Protein AF-A0A5J6WGI8-F1 (afdb_monomer)

Sequence (178 aa):
MAQVQVQREPVLPNIGLNEKVLSETAFVLNTASADEVILALRTKNYAYNVVDPRASMFCHLFNTQFKEQEIVADKIARHIRGLGYKVPNLSEKLRFARIDVPKEGEWPDCNTMVTNLLNNHETIIQHLCKDRERIKDLGVKAVEDLILEVERCHMQWAWELRTHIQTQTGGTGGKAQH

Radius of gyration: 19.57 Å; Cα contacts (8 Å, |Δi|>4): 180; chains: 1; bounding box: 38×31×84 Å

Nearest PDB structures (foldseek):
  2c2f-assembly1_A  TM=9.031E-01  e=4.175E-08  Deinococcus radiodurans R1 = ATCC 13939 = DSM 20539
  1moj-assembly1_A  TM=8.684E-01  e=5.429E-08  Halobacterium salinarum
  5hjf-assembly1_D  TM=8.177E-01  e=2.602E-08  Nostoc punctiforme
  2vxx-assembly1_B  TM=8.871E-01  e=1.194E-07  Synechococcus elongatus
  6lkp-assembly1_C  TM=8.474E-01  e=3.241E-07  Leptolyngbya sp. O-77

Secondary structure (DSSP, 8-state):
-------B-SS---SS--HHHHHHHHHHHHHHHHHHHHHHHHHHHHHHH--STTHHHHHHHHHHHHHHHHHHHHHHHHHHHHTTBPPP-HHHHHHH--SPPPPTT----HHHHHHHHHHHHHHHHHHHHHHHHHHHHTT-HHHHHHHHHHHHHHHHHHHHHHTTPPP-----------

Structure (mmCIF, N/CA/C/O backbone):
data_AF-A0A5J6WGI8-F1
#
_entry.id   AF-A0A5J6WGI8-F1
#
loop_
_atom_site.group_PDB
_atom_site.id
_atom_site.type_symbol
_atom_site.label_atom_id
_atom_site.label_alt_id
_atom_site.label_comp_id
_atom_site.label_asym_id
_atom_site.label_entity_id
_atom_site.label_seq_id
_atom_site.pdbx_PDB_ins_code
_atom_site.Cartn_x
_atom_site.Cartn_y
_atom_site.Cartn_z
_atom_site.occupancy
_atom_site.B_iso_or_equiv
_atom_site.auth_seq_id
_atom_site.auth_comp_id
_atom_site.auth_asym_id
_atom_site.auth_atom_id
_atom_site.pdbx_PDB_model_num
ATOM 1 N N . MET A 1 1 ? -13.150 -20.098 3.561 1.00 40.62 1 MET A N 1
ATOM 2 C CA . MET A 1 1 ? -11.848 -19.581 4.038 1.00 40.62 1 MET A CA 1
ATOM 3 C C . MET A 1 1 ? -12.095 -18.821 5.332 1.00 40.62 1 MET A C 1
ATOM 5 O O . MET A 1 1 ? -13.062 -18.073 5.378 1.00 40.62 1 MET A O 1
ATOM 9 N N . ALA A 1 2 ? -11.314 -19.052 6.391 1.00 45.50 2 ALA A N 1
ATOM 10 C CA . ALA A 1 2 ? -11.493 -18.337 7.657 1.00 45.50 2 ALA A CA 1
ATOM 11 C C . ALA A 1 2 ? -11.244 -16.831 7.455 1.00 45.50 2 ALA A C 1
ATOM 13 O O . ALA A 1 2 ? -10.209 -16.462 6.889 1.00 45.50 2 ALA A O 1
ATOM 14 N N . GLN A 1 3 ? -12.177 -15.984 7.907 1.00 55.59 3 GLN A N 1
ATOM 15 C CA . GLN A 1 3 ? -11.997 -14.530 7.932 1.00 55.59 3 GLN A CA 1
ATOM 16 C C . GLN A 1 3 ? -10.672 -14.200 8.626 1.00 55.59 3 GLN A C 1
ATOM 18 O O . GLN A 1 3 ? -10.380 -14.714 9.707 1.00 55.59 3 GLN A O 1
ATOM 23 N N . VAL A 1 4 ? -9.837 -13.393 7.972 1.00 70.38 4 VAL A N 1
ATOM 24 C CA . VAL A 1 4 ? -8.569 -12.948 8.551 1.00 70.38 4 VAL A CA 1
ATOM 25 C C . VAL A 1 4 ? -8.902 -11.969 9.676 1.00 70.38 4 VAL A C 1
ATOM 27 O O . VAL A 1 4 ? -9.521 -10.938 9.432 1.00 70.38 4 VAL A O 1
ATOM 30 N N . GLN A 1 5 ? -8.564 -12.322 10.915 1.00 82.38 5 GLN A N 1
ATOM 31 C CA . GLN A 1 5 ? -8.829 -11.487 12.087 1.00 82.38 5 GLN A CA 1
ATOM 32 C C . GLN A 1 5 ? -7.617 -10.613 12.409 1.00 82.38 5 GLN A C 1
ATOM 34 O O . GLN A 1 5 ? -6.472 -11.035 12.246 1.00 82.38 5 GLN A O 1
ATOM 39 N N . VAL A 1 6 ? -7.875 -9.394 12.883 1.00 93.75 6 VAL A N 1
ATOM 40 C CA . VAL A 1 6 ? -6.831 -8.515 13.416 1.00 93.75 6 VAL A CA 1
ATOM 41 C C . VAL A 1 6 ? -6.353 -9.013 14.776 1.00 93.75 6 VAL A C 1
ATOM 43 O O . VAL A 1 6 ? -7.139 -9.495 15.588 1.00 93.75 6 VAL A O 1
ATOM 46 N N . GLN A 1 7 ? -5.054 -8.882 15.032 1.00 95.31 7 GLN A N 1
ATOM 47 C CA . GLN A 1 7 ? -4.443 -9.322 16.282 1.00 95.31 7 GLN A CA 1
ATOM 48 C C . GLN A 1 7 ? -4.373 -8.150 17.262 1.00 95.31 7 GLN A C 1
ATOM 50 O O . GLN A 1 7 ? -3.634 -7.192 17.042 1.00 95.31 7 GLN A O 1
ATOM 55 N N . ARG A 1 8 ? -5.152 -8.224 18.340 1.00 96.19 8 ARG A N 1
ATOM 56 C CA . ARG A 1 8 ? -5.212 -7.201 19.393 1.00 96.19 8 ARG A CA 1
ATOM 57 C C . ARG A 1 8 ? -3.948 -7.219 20.266 1.00 96.19 8 ARG A C 1
ATOM 59 O O . ARG A 1 8 ? -3.358 -8.277 20.505 1.00 96.19 8 ARG A O 1
ATOM 66 N N . GLU A 1 9 ? -3.540 -6.061 20.773 1.00 96.88 9 GLU A N 1
ATOM 67 C CA . GLU A 1 9 ? -2.535 -5.956 21.834 1.00 96.88 9 GLU A CA 1
ATOM 68 C C . GLU A 1 9 ? -3.136 -6.116 23.240 1.00 96.88 9 GLU A C 1
ATOM 70 O O . GLU A 1 9 ? -4.341 -5.930 23.431 1.00 96.88 9 GLU A O 1
ATOM 75 N N . PRO A 1 10 ? -2.314 -6.440 24.261 1.00 96.00 10 PRO A N 1
ATOM 76 C CA . PRO A 1 10 ? -2.802 -6.563 25.634 1.00 96.00 10 PRO A CA 1
ATOM 77 C C . PRO A 1 10 ? -3.477 -5.289 26.159 1.00 96.00 10 PRO A C 1
ATOM 79 O O . PRO A 1 10 ? -4.441 -5.370 26.918 1.00 96.00 10 PRO A O 1
ATOM 82 N N . VAL A 1 11 ? -2.996 -4.117 25.734 1.00 95.31 11 VAL A N 1
ATOM 83 C CA . VAL A 1 11 ? -3.506 -2.811 26.158 1.00 95.31 11 VAL A CA 1
ATOM 84 C C . VAL A 1 11 ? -4.041 -2.070 24.938 1.00 95.31 11 VAL A C 1
ATOM 86 O O . VAL A 1 11 ? -3.307 -1.846 23.981 1.00 95.31 11 VAL A O 1
ATOM 89 N N . LEU A 1 12 ? -5.320 -1.689 24.983 1.00 95.69 12 LEU A N 1
ATOM 90 C CA . LEU A 1 12 ? -5.921 -0.818 23.976 1.00 95.69 12 LEU A CA 1
ATOM 91 C C . LEU A 1 12 ? -5.799 0.651 24.395 1.00 95.69 12 LEU A C 1
ATOM 93 O O . LEU A 1 12 ? -5.877 0.952 25.591 1.00 95.69 12 LEU A O 1
ATOM 97 N N . PRO A 1 13 ? -5.641 1.574 23.433 1.00 96.50 13 PRO A N 1
ATOM 98 C CA . PRO A 1 13 ? -5.591 2.996 23.724 1.00 96.50 13 PRO A CA 1
ATOM 99 C C . PRO A 1 13 ? -6.958 3.507 24.204 1.00 96.50 13 PRO A C 1
ATOM 101 O O . PRO A 1 13 ? -8.000 3.153 23.655 1.00 96.50 13 PRO A O 1
ATOM 104 N N . ASN A 1 14 ? -6.955 4.408 25.189 1.00 95.94 14 ASN A N 1
ATOM 105 C CA . ASN A 1 14 ? -8.144 5.161 25.591 1.00 95.94 14 ASN A CA 1
ATOM 106 C C . ASN A 1 14 ? -8.137 6.540 24.916 1.00 95.94 14 ASN A C 1
ATOM 108 O O . ASN A 1 14 ? -7.738 7.536 25.513 1.00 95.94 14 ASN A O 1
ATOM 112 N N . ILE A 1 15 ? -8.527 6.570 23.643 1.00 94.12 15 ILE A N 1
ATOM 113 C CA . ILE A 1 15 ? -8.473 7.762 22.774 1.00 94.12 15 ILE A CA 1
ATOM 114 C C . ILE A 1 15 ? -9.862 8.228 22.318 1.00 94.12 15 ILE A C 1
ATOM 116 O O . ILE A 1 15 ? -10.010 8.831 21.261 1.00 94.12 15 ILE A O 1
ATOM 120 N N . GLY A 1 16 ? -10.902 7.915 23.096 1.00 94.31 16 GLY A N 1
ATOM 121 C CA . GLY A 1 16 ? -12.279 8.303 22.773 1.00 94.31 16 GLY A CA 1
ATOM 122 C C . GLY A 1 16 ? -12.934 7.483 21.653 1.00 94.31 16 GLY A C 1
ATOM 123 O O . GLY A 1 16 ? -13.998 7.860 21.171 1.00 94.31 16 GLY A O 1
ATOM 124 N N . LEU A 1 17 ? -12.334 6.356 21.255 1.00 95.94 17 LEU A N 1
ATOM 125 C CA . LEU A 1 17 ? -12.895 5.396 20.301 1.00 95.94 17 LEU A CA 1
ATOM 126 C C . LEU A 1 17 ? -13.244 4.089 21.018 1.00 95.94 17 LEU A C 1
ATOM 128 O O . LEU A 1 17 ? -12.507 3.638 21.893 1.00 95.94 17 LEU A O 1
ATOM 132 N N . ASN A 1 18 ? -14.361 3.467 20.638 1.00 96.56 18 ASN A N 1
ATOM 133 C CA . ASN A 1 18 ? -14.722 2.149 21.160 1.00 96.56 18 ASN A CA 1
ATOM 134 C C . ASN A 1 18 ? -13.927 1.030 20.459 1.00 96.56 18 ASN A C 1
ATOM 136 O O . ASN A 1 18 ? -13.417 1.207 19.352 1.00 96.56 18 ASN A O 1
ATOM 140 N N . GLU A 1 19 ? -13.859 -0.145 21.088 1.00 96.25 19 GLU A N 1
ATOM 141 C CA . GLU A 1 19 ? -13.065 -1.277 20.588 1.00 96.25 19 GLU A CA 1
ATOM 142 C C . GLU A 1 19 ? -13.494 -1.749 19.191 1.00 96.25 19 GLU A C 1
ATOM 144 O O . GLU A 1 19 ? -12.646 -2.125 18.385 1.00 96.25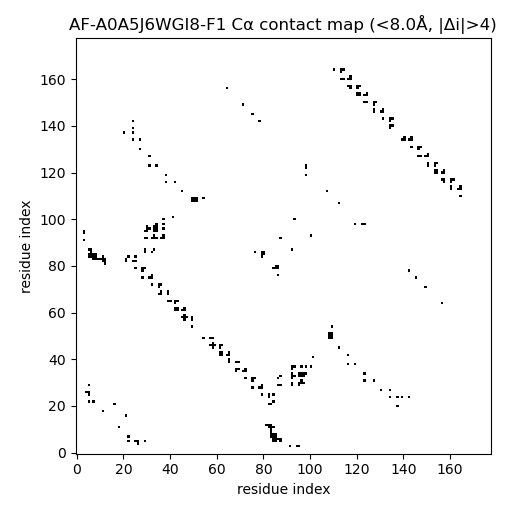 19 GLU A O 1
ATOM 149 N N . LYS A 1 20 ? -14.789 -1.673 18.857 1.00 96.56 20 LYS A N 1
ATOM 150 C CA . LYS A 1 20 ? -15.273 -2.029 17.517 1.00 96.56 20 LYS A CA 1
ATOM 151 C C . LYS A 1 20 ? -14.671 -1.102 16.458 1.00 96.56 20 LYS A C 1
ATOM 153 O O . LYS A 1 20 ? -14.144 -1.587 15.462 1.00 96.56 20 LYS A O 1
ATOM 158 N N . VAL A 1 21 ? -14.693 0.210 16.696 1.00 97.88 21 VAL A N 1
ATOM 159 C CA . VAL A 1 21 ? -14.099 1.204 15.787 1.00 97.88 21 VAL A CA 1
ATOM 160 C C . VAL A 1 21 ? -12.594 0.987 15.657 1.00 97.88 21 VAL A C 1
ATOM 162 O O . VAL A 1 21 ? -12.083 0.978 14.537 1.00 97.88 21 VAL A O 1
ATOM 165 N N . LEU A 1 22 ? -11.888 0.750 16.768 1.00 97.94 22 LEU A N 1
ATOM 166 C CA . LEU A 1 22 ? -10.450 0.467 16.733 1.00 97.94 22 LEU A CA 1
ATOM 167 C C . LEU A 1 22 ? -10.146 -0.797 15.912 1.00 97.94 22 LEU A C 1
ATOM 169 O O . LEU A 1 22 ? -9.284 -0.765 15.035 1.00 97.94 22 LEU A O 1
ATOM 173 N N . SER A 1 23 ? -10.897 -1.878 16.133 1.00 97.69 23 SER A N 1
ATOM 174 C CA . SER A 1 23 ? -10.726 -3.147 15.421 1.00 97.69 23 SER A CA 1
ATOM 175 C C . SER A 1 23 ? -11.001 -3.028 13.925 1.00 97.69 23 SER A C 1
ATOM 177 O O . SER A 1 23 ? -10.266 -3.600 13.121 1.00 97.69 23 SER A O 1
ATOM 179 N N . GLU A 1 24 ? -12.065 -2.326 13.535 1.00 97.88 24 GLU A N 1
ATOM 180 C CA . GLU A 1 24 ? -12.407 -2.142 12.123 1.00 97.88 24 GLU A CA 1
ATOM 181 C C . GLU A 1 24 ? -11.405 -1.234 11.408 1.00 97.88 24 GLU A C 1
ATOM 183 O O . GLU A 1 24 ? -10.998 -1.531 10.285 1.00 97.88 24 GLU A O 1
ATOM 188 N N . THR A 1 25 ? -10.939 -0.183 12.085 1.00 98.31 25 THR A N 1
ATOM 189 C CA . THR A 1 25 ? -9.892 0.708 11.570 1.00 98.31 25 THR A CA 1
ATOM 190 C C . THR A 1 25 ? -8.575 -0.047 11.392 1.00 98.31 25 THR A C 1
ATOM 192 O O . THR A 1 25 ? -7.935 0.048 10.344 1.00 98.31 25 THR A O 1
ATOM 195 N N . ALA A 1 26 ? -8.191 -0.866 12.376 1.00 98.31 26 ALA A N 1
ATOM 196 C CA . ALA A 1 26 ? -7.006 -1.711 12.288 1.00 98.31 26 ALA A CA 1
ATOM 197 C C . ALA A 1 26 ? -7.117 -2.742 11.158 1.00 98.31 26 ALA A C 1
ATOM 199 O O . ALA A 1 26 ? -6.124 -3.034 10.499 1.00 98.31 26 ALA A O 1
ATOM 200 N N . PHE A 1 27 ? -8.314 -3.274 10.892 1.00 98.25 27 PHE A N 1
ATOM 201 C CA . PHE A 1 27 ? -8.524 -4.202 9.781 1.00 98.25 27 PHE A CA 1
ATOM 202 C C . PHE A 1 27 ? -8.241 -3.532 8.435 1.00 98.25 27 PHE A C 1
ATOM 204 O O . PHE A 1 27 ? -7.498 -4.085 7.624 1.00 98.25 27 PHE A O 1
ATOM 211 N N . VAL A 1 28 ? -8.777 -2.326 8.226 1.00 98.38 28 VAL A N 1
ATOM 212 C CA . VAL A 1 28 ? -8.522 -1.531 7.017 1.00 98.38 28 VAL A CA 1
ATOM 213 C C . VAL A 1 28 ? -7.023 -1.280 6.847 1.00 98.38 28 VAL A C 1
ATOM 215 O O . VAL A 1 28 ? -6.447 -1.620 5.810 1.00 98.38 28 VAL A O 1
ATOM 218 N N . LEU A 1 29 ? -6.353 -0.790 7.892 1.00 98.62 29 LEU A N 1
ATOM 219 C CA . LEU A 1 29 ? -4.918 -0.523 7.824 1.00 98.62 29 LEU A CA 1
ATOM 220 C C . LEU A 1 29 ? -4.075 -1.790 7.635 1.00 98.62 29 LEU A C 1
ATOM 222 O O . LEU A 1 29 ? -3.061 -1.741 6.945 1.00 98.62 29 LEU A O 1
ATOM 226 N N . ASN A 1 30 ? -4.490 -2.938 8.175 1.00 98.50 30 ASN A N 1
ATOM 227 C CA . ASN A 1 30 ? -3.801 -4.209 7.954 1.00 98.50 30 ASN A CA 1
ATOM 228 C C . ASN A 1 30 ? -3.883 -4.663 6.493 1.00 98.50 30 ASN A C 1
ATOM 230 O O . ASN A 1 30 ? -2.887 -5.169 5.974 1.00 98.50 30 ASN A O 1
ATOM 234 N N . THR A 1 31 ? -5.021 -4.451 5.821 1.00 98.19 31 THR A N 1
ATOM 235 C CA . THR A 1 31 ? -5.141 -4.719 4.377 1.00 98.19 31 THR A CA 1
ATOM 236 C C . THR A 1 31 ? -4.270 -3.777 3.547 1.00 98.19 31 THR A C 1
ATOM 238 O O . THR A 1 31 ? -3.495 -4.249 2.719 1.00 98.19 31 THR A O 1
ATOM 241 N N . ALA A 1 32 ? -4.279 -2.472 3.843 1.00 98.44 32 ALA A N 1
ATOM 242 C CA . ALA A 1 32 ? -3.412 -1.500 3.173 1.00 98.44 32 ALA A CA 1
ATOM 243 C C . ALA A 1 32 ? -1.916 -1.793 3.410 1.00 98.44 32 ALA A C 1
ATOM 245 O O . ALA A 1 32 ? -1.115 -1.778 2.482 1.00 98.44 32 ALA A O 1
ATOM 246 N N . SER A 1 33 ? -1.532 -2.154 4.639 1.00 98.31 33 SER A N 1
ATOM 247 C CA . SER A 1 33 ? -0.158 -2.541 4.989 1.00 98.31 33 SER A CA 1
ATOM 248 C C . SER A 1 33 ? 0.296 -3.825 4.291 1.00 98.31 33 SER A C 1
ATOM 250 O O . SER A 1 33 ? 1.495 -4.039 4.096 1.00 98.31 33 SER A O 1
ATOM 252 N N . ALA A 1 34 ? -0.628 -4.737 3.995 1.00 97.81 34 ALA A N 1
ATOM 253 C CA . ALA A 1 34 ? -0.315 -5.949 3.254 1.00 97.81 34 ALA A CA 1
ATOM 254 C C . ALA A 1 34 ? -0.066 -5.637 1.776 1.00 97.81 34 ALA A C 1
ATOM 256 O O . ALA A 1 34 ? 0.970 -6.048 1.257 1.00 97.81 34 ALA A O 1
ATOM 257 N N . ASP A 1 35 ? -0.951 -4.856 1.151 1.00 98.38 35 ASP A N 1
ATOM 258 C CA . ASP A 1 35 ? -0.781 -4.381 -0.226 1.00 98.38 35 ASP A CA 1
ATOM 259 C C . ASP A 1 35 ? 0.551 -3.638 -0.403 1.00 98.38 35 ASP A C 1
ATOM 261 O O . ASP A 1 35 ? 1.328 -3.970 -1.297 1.00 98.38 35 ASP A O 1
ATOM 265 N N . GLU A 1 36 ? 0.856 -2.704 0.503 1.00 98.31 36 GLU A N 1
ATOM 266 C CA . GLU A 1 36 ? 2.067 -1.882 0.435 1.00 98.31 36 GLU A CA 1
ATOM 267 C C . GLU A 1 36 ? 3.345 -2.723 0.509 1.00 98.31 36 GLU A C 1
ATOM 269 O O . GLU A 1 36 ? 4.262 -2.553 -0.290 1.00 98.31 36 GLU A O 1
ATOM 274 N N . VAL A 1 37 ? 3.405 -3.685 1.435 1.00 97.19 37 VAL A N 1
ATOM 275 C CA . VAL A 1 37 ? 4.592 -4.538 1.592 1.00 97.19 37 VAL A CA 1
ATOM 276 C C . VAL A 1 37 ? 4.767 -5.485 0.407 1.00 97.19 37 VAL A C 1
ATOM 278 O O . VAL A 1 37 ? 5.897 -5.692 -0.034 1.00 97.19 37 VAL A O 1
ATOM 281 N N . ILE A 1 38 ? 3.682 -6.057 -0.126 1.00 97.00 38 ILE A N 1
ATOM 282 C CA . ILE A 1 38 ? 3.767 -6.920 -1.312 1.00 97.00 38 ILE A CA 1
ATOM 283 C C . ILE A 1 38 ? 4.252 -6.114 -2.520 1.00 97.00 38 ILE A C 1
ATOM 285 O O . ILE A 1 38 ? 5.155 -6.569 -3.227 1.00 97.00 38 ILE A O 1
ATOM 289 N N . LEU A 1 39 ? 3.719 -4.906 -2.722 1.00 98.25 39 LEU A N 1
ATOM 290 C CA . LEU A 1 39 ? 4.146 -4.047 -3.818 1.00 98.25 39 LEU A CA 1
ATOM 291 C C . LEU A 1 39 ? 5.603 -3.602 -3.652 1.00 98.25 39 LEU A C 1
ATOM 293 O O . LEU A 1 39 ? 6.376 -3.754 -4.591 1.00 98.25 39 LEU A O 1
ATOM 297 N N . ALA A 1 40 ? 6.015 -3.149 -2.465 1.00 98.12 40 ALA A N 1
ATOM 298 C CA . ALA A 1 40 ? 7.393 -2.731 -2.203 1.00 98.12 40 ALA A CA 1
ATOM 299 C C . ALA A 1 40 ? 8.401 -3.855 -2.493 1.00 98.12 40 ALA A C 1
ATOM 301 O O . ALA A 1 40 ? 9.408 -3.650 -3.176 1.00 98.12 40 ALA A O 1
ATOM 302 N N . LEU A 1 41 ? 8.114 -5.077 -2.035 1.00 96.88 41 LEU A N 1
ATOM 303 C CA . LEU A 1 41 ? 8.969 -6.233 -2.308 1.00 96.88 41 LEU A CA 1
ATOM 304 C C . LEU A 1 41 ? 9.024 -6.566 -3.805 1.00 96.88 41 LEU A C 1
ATOM 306 O O . LEU A 1 41 ? 10.103 -6.877 -4.312 1.00 96.88 41 LEU A O 1
ATOM 310 N N . ARG A 1 42 ? 7.899 -6.457 -4.524 1.00 96.44 42 ARG A N 1
ATOM 311 C CA . ARG A 1 42 ? 7.845 -6.612 -5.987 1.00 96.44 42 ARG A CA 1
ATOM 312 C C . ARG A 1 42 ? 8.690 -5.545 -6.690 1.00 96.44 42 ARG A C 1
ATOM 314 O O . ARG A 1 42 ? 9.541 -5.904 -7.502 1.00 96.44 42 ARG A O 1
ATOM 321 N N . THR A 1 43 ? 8.542 -4.270 -6.330 1.00 98.19 43 THR A N 1
ATOM 322 C CA . THR A 1 43 ? 9.349 -3.158 -6.861 1.00 98.19 43 THR A CA 1
ATOM 323 C C . THR A 1 43 ? 10.841 -3.421 -6.661 1.00 98.19 43 THR A C 1
ATOM 325 O O . THR A 1 43 ? 11.638 -3.310 -7.595 1.00 98.19 43 THR A O 1
ATOM 328 N N . LYS A 1 44 ? 11.237 -3.842 -5.453 1.00 98.00 44 LYS A N 1
ATOM 329 C CA . LYS A 1 44 ? 12.638 -4.141 -5.149 1.00 98.00 44 LYS A CA 1
ATOM 330 C C . LYS A 1 44 ? 13.162 -5.339 -5.928 1.00 98.00 44 LYS A C 1
ATOM 332 O O . LYS A 1 44 ? 14.294 -5.313 -6.408 1.00 98.00 44 LYS A O 1
ATOM 337 N N . ASN A 1 45 ? 12.344 -6.378 -6.070 1.00 96.94 45 ASN A N 1
ATOM 338 C CA . ASN A 1 45 ? 12.694 -7.546 -6.862 1.00 96.94 45 ASN A CA 1
ATOM 339 C C . ASN A 1 45 ? 12.937 -7.174 -8.333 1.00 96.94 45 ASN A C 1
ATOM 341 O O . ASN A 1 45 ? 13.923 -7.628 -8.912 1.00 96.94 45 ASN A O 1
ATOM 345 N N . TYR A 1 46 ? 12.120 -6.292 -8.913 1.00 97.69 46 TYR A N 1
ATOM 346 C CA . TYR A 1 46 ? 12.342 -5.783 -10.269 1.00 97.69 46 TYR A CA 1
ATOM 347 C C . TYR A 1 46 ? 13.620 -4.948 -10.375 1.00 97.69 46 TYR A C 1
ATOM 349 O O . TYR A 1 46 ? 14.370 -5.111 -11.334 1.00 97.69 46 TYR A O 1
ATOM 357 N N . ALA A 1 47 ? 13.949 -4.136 -9.365 1.00 97.81 47 ALA A N 1
ATOM 358 C CA . ALA A 1 47 ? 15.217 -3.402 -9.332 1.00 97.81 47 ALA A CA 1
ATOM 359 C C . ALA A 1 47 ? 16.449 -4.327 -9.386 1.00 97.81 47 ALA A C 1
ATOM 361 O O . ALA A 1 47 ? 17.467 -3.958 -9.971 1.00 97.81 47 ALA A O 1
ATOM 362 N N . TYR A 1 48 ? 16.362 -5.523 -8.795 1.00 97.50 48 TYR A N 1
ATOM 363 C CA . TYR A 1 48 ? 17.439 -6.515 -8.843 1.00 97.50 48 TYR A CA 1
ATOM 364 C C . TYR A 1 48 ? 17.533 -7.264 -10.174 1.00 97.50 48 TYR A C 1
ATOM 366 O O . TYR A 1 48 ? 18.629 -7.665 -10.553 1.00 97.50 48 TYR A O 1
ATOM 374 N N . ASN A 1 49 ? 16.406 -7.474 -10.860 1.00 97.31 49 ASN A N 1
ATOM 375 C CA . ASN A 1 49 ? 16.315 -8.428 -11.970 1.00 97.31 49 ASN A CA 1
ATOM 376 C C . ASN A 1 49 ? 16.040 -7.791 -13.339 1.00 97.31 49 ASN A C 1
ATOM 378 O O . ASN A 1 49 ? 15.935 -8.511 -14.328 1.00 97.31 49 ASN A O 1
ATOM 382 N N . VAL A 1 50 ? 15.900 -6.466 -13.430 1.00 97.31 50 VAL A N 1
ATOM 383 C CA . VAL A 1 50 ? 15.650 -5.800 -14.714 1.00 97.31 50 VAL A CA 1
ATOM 384 C C . VAL A 1 50 ? 16.833 -5.981 -15.677 1.00 97.31 50 VAL A C 1
ATOM 386 O O . VAL A 1 50 ? 17.962 -5.587 -15.389 1.00 97.31 50 VAL A O 1
ATOM 389 N N . VAL A 1 51 ? 16.554 -6.552 -16.853 1.00 96.00 51 VAL A N 1
ATOM 390 C CA . VAL A 1 51 ? 17.509 -6.732 -17.958 1.00 96.00 51 VAL A CA 1
ATOM 391 C C . VAL A 1 51 ? 16.919 -6.102 -19.220 1.00 96.00 51 VAL A C 1
ATOM 393 O O . VAL A 1 51 ? 15.962 -6.611 -19.792 1.00 96.00 51 VAL A O 1
ATOM 396 N N . ASP A 1 52 ? 17.470 -4.961 -19.631 1.00 96.75 52 ASP A N 1
ATOM 397 C CA . ASP A 1 52 ? 17.034 -4.144 -20.775 1.00 96.75 52 ASP A CA 1
ATOM 398 C C . ASP A 1 52 ? 18.158 -3.136 -21.101 1.00 96.75 52 ASP A C 1
ATOM 400 O O . ASP A 1 52 ? 18.906 -2.763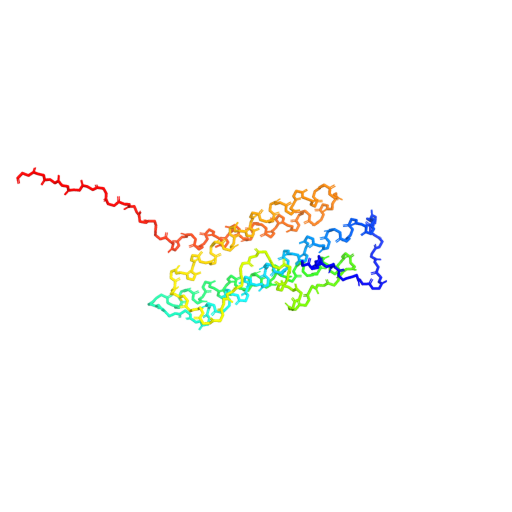 -20.190 1.00 96.75 52 ASP A O 1
ATOM 404 N N . PRO A 1 53 ? 18.297 -2.623 -22.338 1.00 97.69 53 PRO A N 1
ATOM 405 C CA . PRO A 1 53 ? 19.217 -1.515 -22.630 1.00 97.69 53 PRO A CA 1
ATOM 406 C C . PRO A 1 53 ? 19.048 -0.286 -21.714 1.00 97.69 53 PRO A C 1
ATOM 408 O O . PRO A 1 53 ? 19.988 0.478 -21.509 1.00 97.69 53 PRO A O 1
ATOM 411 N N . ARG A 1 54 ? 17.857 -0.107 -21.132 1.00 96.69 54 ARG A N 1
ATOM 412 C CA . ARG A 1 54 ? 17.486 0.958 -20.190 1.00 96.69 54 ARG A CA 1
ATOM 413 C C . ARG A 1 54 ? 17.594 0.529 -18.718 1.00 96.69 54 ARG A C 1
ATOM 415 O O . ARG A 1 54 ? 17.130 1.259 -17.844 1.00 96.69 54 ARG A O 1
ATOM 422 N N . ALA A 1 55 ? 18.187 -0.629 -18.411 1.00 96.12 55 ALA A N 1
ATOM 423 C CA . ALA A 1 55 ? 18.169 -1.225 -17.071 1.00 96.12 55 ALA A CA 1
ATOM 424 C C . ALA A 1 55 ? 18.698 -0.296 -15.970 1.00 96.12 55 ALA A C 1
ATOM 426 O O . ALA A 1 55 ? 18.127 -0.272 -14.888 1.00 96.12 55 ALA A O 1
ATOM 427 N N . SER A 1 56 ? 19.731 0.513 -16.234 1.00 97.50 56 SER A N 1
ATOM 428 C CA . SER A 1 56 ? 20.245 1.479 -15.246 1.00 97.50 56 SER A CA 1
ATOM 429 C C . SER A 1 56 ? 19.175 2.493 -14.813 1.00 97.50 56 SER A C 1
ATOM 431 O O . SER A 1 56 ? 18.970 2.722 -13.621 1.00 97.50 56 SER A O 1
ATOM 433 N N . MET A 1 57 ? 18.425 3.038 -15.777 1.00 97.75 57 MET A N 1
ATOM 434 C CA . MET A 1 57 ? 17.340 3.989 -15.525 1.00 97.75 57 MET A CA 1
ATOM 435 C C . MET A 1 57 ? 16.203 3.335 -14.734 1.00 97.75 57 MET A C 1
ATOM 437 O O . MET A 1 57 ? 15.758 3.891 -13.732 1.00 97.75 57 MET A O 1
ATOM 441 N N . PHE A 1 58 ? 15.755 2.146 -15.143 1.00 98.19 58 PHE A N 1
ATOM 442 C CA . PHE A 1 58 ? 14.655 1.458 -14.461 1.00 98.19 58 PHE A CA 1
ATOM 443 C C . PHE A 1 58 ? 15.051 0.913 -13.089 1.00 98.19 58 PHE A C 1
ATOM 445 O O . PHE A 1 58 ? 14.281 1.035 -12.145 1.00 98.19 58 PHE A O 1
ATOM 452 N N . CYS A 1 59 ? 16.270 0.398 -12.930 1.00 98.31 59 CYS A N 1
ATOM 453 C CA . CYS A 1 59 ? 16.808 0.020 -11.626 1.00 98.31 59 CYS A CA 1
ATOM 454 C C . CYS A 1 59 ? 16.837 1.227 -10.679 1.00 98.31 59 CYS A C 1
ATOM 456 O O . CYS A 1 59 ? 16.456 1.103 -9.514 1.00 98.31 59 CYS A O 1
ATOM 458 N N . HIS A 1 60 ? 17.234 2.407 -11.166 1.00 98.50 60 HIS A N 1
ATOM 459 C CA . HIS A 1 60 ? 17.170 3.634 -10.376 1.00 98.50 60 HIS A CA 1
ATOM 460 C C . HIS A 1 60 ? 15.725 4.002 -10.006 1.00 98.50 60 HIS A C 1
ATOM 462 O O . HIS A 1 60 ? 15.444 4.179 -8.822 1.00 98.50 60 HIS A O 1
ATOM 468 N N . LEU A 1 61 ? 14.810 4.040 -10.981 1.00 98.38 61 LEU A N 1
ATOM 469 C CA . LEU A 1 61 ? 13.389 4.337 -10.760 1.00 98.38 61 LEU A CA 1
ATOM 470 C C . LEU A 1 61 ? 12.767 3.406 -9.707 1.00 98.38 61 LEU A C 1
ATOM 472 O O . LEU A 1 61 ? 12.191 3.875 -8.727 1.00 98.38 61 LEU A O 1
ATOM 476 N N . PHE A 1 62 ? 12.939 2.092 -9.864 1.00 98.62 62 PHE A N 1
ATOM 477 C CA . PHE A 1 62 ? 12.397 1.094 -8.944 1.00 98.62 62 PHE A CA 1
ATOM 478 C C . PHE A 1 62 ? 13.016 1.209 -7.544 1.00 98.62 62 PHE A C 1
ATOM 480 O O . PHE A 1 62 ? 12.311 1.105 -6.545 1.00 98.62 62 PHE A O 1
ATOM 487 N N . ASN A 1 63 ? 14.322 1.476 -7.432 1.00 98.69 63 ASN A N 1
ATOM 488 C CA . ASN A 1 63 ? 14.948 1.701 -6.126 1.00 98.69 63 ASN A CA 1
ATOM 489 C C . ASN A 1 63 ? 14.446 2.973 -5.434 1.00 98.69 63 ASN A C 1
ATOM 491 O O . ASN A 1 63 ? 14.365 2.990 -4.205 1.00 98.69 63 ASN A O 1
ATOM 495 N N . THR A 1 64 ? 14.153 4.030 -6.191 1.00 98.62 64 THR A N 1
ATOM 496 C CA . THR A 1 64 ? 13.591 5.270 -5.648 1.00 98.62 64 THR A CA 1
ATOM 497 C C . THR A 1 64 ? 12.185 5.023 -5.117 1.00 98.62 64 THR A C 1
ATOM 499 O O . THR A 1 64 ? 11.959 5.246 -3.930 1.00 98.62 64 THR A O 1
ATOM 502 N N . GLN A 1 65 ? 11.291 4.447 -5.927 1.00 98.62 65 GLN A N 1
ATOM 503 C CA . GLN A 1 65 ? 9.934 4.119 -5.479 1.00 98.62 65 GLN A CA 1
ATOM 504 C C . GLN A 1 65 ? 9.943 3.178 -4.272 1.00 98.62 65 GLN A C 1
ATOM 506 O O . GLN A 1 65 ? 9.256 3.447 -3.294 1.00 98.62 65 GLN A O 1
ATOM 511 N N . PHE A 1 66 ? 10.787 2.140 -4.271 1.00 98.75 66 PHE A N 1
ATOM 512 C CA . PHE A 1 66 ? 10.911 1.228 -3.131 1.00 98.75 66 PHE A CA 1
ATOM 513 C C . PHE A 1 66 ? 11.223 1.953 -1.813 1.00 98.75 66 PHE A C 1
ATOM 515 O O . PHE A 1 66 ? 10.592 1.676 -0.799 1.00 98.75 66 PHE A O 1
ATOM 522 N N . LYS A 1 67 ? 12.169 2.899 -1.814 1.00 98.69 67 LYS A N 1
ATOM 523 C CA . LYS A 1 67 ? 12.522 3.648 -0.595 1.00 98.69 67 LYS A CA 1
ATOM 524 C C . LYS A 1 67 ? 11.358 4.489 -0.083 1.00 98.69 67 LYS A C 1
ATOM 526 O O . LYS A 1 67 ? 11.172 4.616 1.124 1.00 98.69 67 LYS A O 1
ATOM 531 N N . GLU A 1 68 ? 10.593 5.086 -0.988 1.00 98.69 68 GLU A N 1
ATOM 532 C CA . GLU A 1 68 ? 9.429 5.883 -0.611 1.00 98.69 68 GLU A CA 1
ATOM 533 C C . GLU A 1 68 ? 8.281 4.988 -0.110 1.00 98.69 68 GLU A C 1
ATOM 535 O O . GLU A 1 68 ? 7.646 5.312 0.894 1.00 98.69 68 GLU A O 1
ATOM 540 N N . GLN A 1 69 ? 8.095 3.815 -0.720 1.00 98.69 69 GLN A N 1
ATOM 541 C CA . GLN A 1 69 ? 7.176 2.768 -0.261 1.00 98.69 69 GLN A CA 1
ATOM 542 C C . GLN A 1 69 ? 7.534 2.263 1.144 1.00 98.69 69 GLN A C 1
ATOM 544 O O . GLN A 1 69 ? 6.658 2.095 1.988 1.00 98.69 69 GLN A O 1
ATOM 549 N N . GLU A 1 70 ? 8.821 2.087 1.465 1.00 98.25 70 GLU A N 1
ATOM 550 C CA . GLU A 1 70 ? 9.251 1.717 2.824 1.00 98.25 70 GLU A CA 1
ATOM 551 C C . GLU A 1 70 ? 8.828 2.761 3.872 1.00 98.25 70 GLU A C 1
ATOM 553 O O . GLU A 1 70 ? 8.372 2.400 4.961 1.00 98.25 70 GLU A O 1
ATOM 558 N N . ILE A 1 71 ? 8.921 4.053 3.539 1.00 98.50 71 ILE A N 1
ATOM 559 C CA . ILE A 1 71 ? 8.476 5.146 4.419 1.00 98.50 71 ILE A CA 1
ATOM 560 C C . ILE A 1 71 ? 6.957 5.087 4.620 1.00 98.50 71 ILE A C 1
ATOM 562 O O . ILE A 1 71 ? 6.470 5.252 5.741 1.00 98.50 71 ILE A O 1
ATOM 566 N N . VAL A 1 72 ? 6.199 4.839 3.551 1.00 98.62 72 VAL A N 1
ATOM 567 C CA . VAL A 1 72 ? 4.738 4.693 3.610 1.00 98.62 72 VAL A CA 1
ATOM 568 C C . VAL A 1 72 ? 4.335 3.468 4.437 1.00 98.62 72 VAL A C 1
ATOM 570 O O . VAL A 1 72 ? 3.488 3.575 5.330 1.00 98.62 7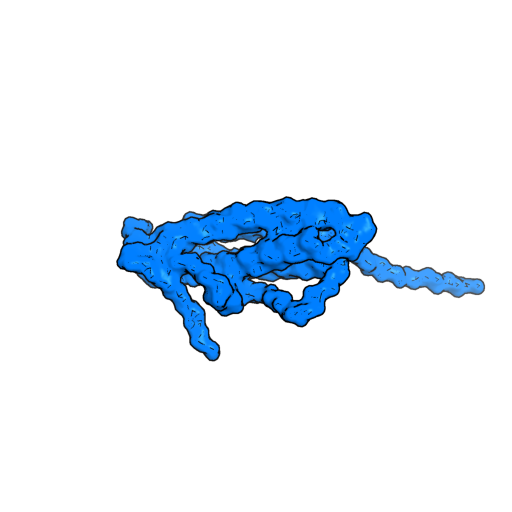2 VAL A O 1
ATOM 573 N N . ALA A 1 73 ? 4.984 2.324 4.223 1.00 98.19 73 ALA A N 1
ATOM 574 C CA . ALA A 1 73 ? 4.740 1.093 4.968 1.00 98.19 73 ALA A CA 1
ATOM 575 C C . ALA A 1 73 ? 4.959 1.280 6.477 1.00 98.19 73 ALA A C 1
ATOM 577 O O . ALA A 1 73 ? 4.141 0.827 7.285 1.00 98.19 73 ALA A O 1
ATOM 578 N N . ASP A 1 74 ? 6.031 1.975 6.863 1.00 98.31 74 ASP A N 1
ATOM 579 C CA . ASP A 1 74 ? 6.325 2.306 8.257 1.00 98.31 74 ASP A CA 1
ATOM 580 C C . ASP A 1 74 ? 5.277 3.259 8.860 1.00 98.31 74 ASP A C 1
ATOM 582 O O . ASP A 1 74 ? 4.794 3.014 9.969 1.00 98.31 74 ASP A O 1
ATOM 586 N N . LYS A 1 75 ? 4.829 4.287 8.123 1.00 98.50 75 LYS A N 1
ATOM 587 C CA . LYS A 1 75 ? 3.729 5.160 8.574 1.00 98.50 75 LYS A CA 1
ATOM 588 C C . LYS A 1 75 ? 2.463 4.361 8.868 1.00 98.50 75 LYS A C 1
ATOM 590 O O . LYS A 1 75 ? 1.896 4.510 9.953 1.00 98.50 75 LYS A O 1
ATOM 595 N N . ILE A 1 76 ? 2.043 3.485 7.953 1.00 98.69 76 ILE A N 1
ATOM 596 C CA . ILE A 1 76 ? 0.860 2.632 8.148 1.00 98.69 76 ILE A CA 1
ATOM 597 C C . ILE A 1 76 ? 1.061 1.718 9.365 1.00 98.69 76 ILE A C 1
ATOM 599 O O . ILE A 1 76 ? 0.186 1.631 10.229 1.00 98.69 76 ILE A O 1
ATOM 603 N N . ALA A 1 77 ? 2.231 1.082 9.479 1.00 98.50 77 ALA A N 1
ATOM 604 C CA . ALA A 1 77 ? 2.570 0.203 10.594 1.00 98.50 77 ALA A CA 1
ATOM 605 C C . ALA A 1 77 ? 2.452 0.916 11.947 1.00 98.50 77 ALA A C 1
ATOM 607 O O . ALA A 1 77 ? 1.808 0.400 12.862 1.00 98.50 77 ALA A O 1
ATOM 608 N N . ARG A 1 78 ? 3.011 2.124 12.077 1.00 98.19 78 ARG A N 1
ATOM 609 C CA . ARG A 1 78 ? 2.923 2.914 13.314 1.00 98.19 78 ARG A CA 1
ATOM 610 C C . ARG A 1 78 ? 1.483 3.270 13.676 1.00 98.19 78 ARG A C 1
ATOM 612 O O . ARG A 1 78 ? 1.142 3.214 14.854 1.00 98.19 78 ARG A O 1
ATOM 619 N N . HIS A 1 79 ? 0.627 3.567 12.698 1.00 98.38 79 HIS A N 1
ATOM 620 C CA . HIS A 1 79 ? -0.788 3.850 12.958 1.00 98.38 79 HIS A CA 1
ATOM 621 C C . HIS A 1 79 ? -1.560 2.606 13.408 1.00 98.38 79 HIS A C 1
ATOM 623 O O . HIS A 1 79 ? -2.347 2.700 14.346 1.00 98.38 79 HIS A O 1
ATOM 629 N N . ILE A 1 80 ? -1.281 1.428 12.836 1.00 98.56 80 ILE A N 1
ATOM 630 C CA . ILE A 1 80 ? -1.841 0.153 13.323 1.00 98.56 80 ILE A CA 1
ATOM 631 C C . ILE A 1 80 ? -1.488 -0.053 14.803 1.00 98.56 80 ILE A C 1
ATOM 633 O O . ILE A 1 80 ? -2.369 -0.319 15.623 1.00 98.56 80 ILE A O 1
ATOM 637 N N . ARG A 1 81 ? -0.208 0.132 15.156 1.00 98.25 81 ARG A N 1
ATOM 638 C CA . ARG A 1 81 ? 0.261 0.027 16.548 1.00 98.25 81 ARG A CA 1
ATOM 639 C C . ARG A 1 81 ? -0.402 1.070 17.449 1.00 98.25 81 ARG A C 1
ATOM 641 O O . ARG A 1 81 ? -0.810 0.743 18.558 1.00 98.25 81 ARG A O 1
ATOM 648 N N . GLY A 1 82 ? -0.570 2.299 16.961 1.00 97.62 82 GLY A N 1
ATOM 649 C CA . GLY A 1 82 ? -1.247 3.383 17.676 1.00 97.62 82 GLY A CA 1
ATOM 650 C C . GLY A 1 82 ? -2.711 3.086 18.025 1.00 97.62 82 GLY A C 1
ATOM 651 O O . GLY A 1 82 ? -3.213 3.609 19.015 1.00 97.62 82 GLY A O 1
ATOM 652 N N . LEU A 1 83 ? -3.377 2.206 17.270 1.00 97.81 83 LEU A N 1
ATOM 653 C CA . LEU A 1 83 ? -4.738 1.731 17.554 1.00 97.81 83 LEU A CA 1
ATOM 654 C C . LEU A 1 83 ? -4.781 0.578 18.578 1.00 97.81 83 LEU A C 1
ATOM 656 O O . LEU A 1 83 ? -5.871 0.149 18.952 1.00 97.81 83 LEU A O 1
ATOM 660 N N . GLY A 1 84 ? -3.631 0.067 19.033 1.00 98.00 84 GLY A N 1
ATOM 661 C CA . GLY A 1 84 ? -3.543 -1.087 19.937 1.00 98.00 84 GLY A CA 1
ATOM 662 C C . GLY A 1 84 ? -3.679 -2.440 19.232 1.00 98.00 84 GLY A C 1
ATOM 663 O O . GLY A 1 84 ? -4.158 -3.409 19.826 1.00 98.00 84 GLY A O 1
ATOM 664 N N . TYR A 1 85 ? -3.283 -2.522 17.959 1.00 98.25 85 TYR A N 1
ATOM 665 C CA . TYR A 1 85 ? -3.288 -3.760 17.177 1.00 98.25 85 TYR A CA 1
ATOM 666 C C . TYR A 1 85 ? -1.895 -4.061 16.631 1.00 98.25 85 TYR A C 1
ATOM 668 O O . TYR A 1 85 ? -1.071 -3.173 16.417 1.00 98.25 85 TYR A O 1
ATOM 676 N N . LYS A 1 86 ? -1.619 -5.342 16.397 1.00 98.12 86 LYS A N 1
ATOM 677 C CA . LYS A 1 86 ? -0.362 -5.791 15.807 1.00 98.12 86 LYS A CA 1
ATOM 678 C C . LYS A 1 86 ? -0.410 -5.635 14.292 1.00 98.12 86 LYS A C 1
ATOM 680 O O . LYS A 1 86 ? -1.409 -5.957 13.646 1.00 98.12 86 LYS A O 1
ATOM 685 N N . VAL A 1 87 ? 0.722 -5.212 13.739 1.00 97.81 87 VAL A N 1
ATOM 686 C CA . VAL A 1 87 ? 0.968 -5.259 12.296 1.00 97.81 87 VAL A CA 1
ATOM 687 C C . VAL A 1 87 ? 1.046 -6.732 11.871 1.00 97.81 87 VAL A C 1
ATOM 689 O O . VAL A 1 87 ? 1.710 -7.505 12.569 1.00 97.81 87 VAL A O 1
ATOM 692 N N . PRO A 1 88 ? 0.403 -7.138 10.761 1.00 96.50 88 PRO A N 1
ATOM 693 C CA . PRO A 1 88 ? 0.416 -8.524 10.318 1.00 96.50 88 PRO A CA 1
ATOM 694 C C . PRO A 1 88 ? 1.839 -9.002 10.025 1.00 96.50 88 PRO A C 1
ATOM 696 O O . PRO A 1 88 ? 2.630 -8.279 9.408 1.00 96.50 88 PRO A O 1
ATOM 699 N N . ASN A 1 89 ? 2.158 -10.231 10.423 1.00 95.19 89 ASN A N 1
ATOM 700 C CA . ASN A 1 89 ? 3.396 -10.886 10.007 1.00 95.19 89 ASN A CA 1
ATOM 701 C C . ASN A 1 89 ? 3.346 -11.272 8.514 1.00 95.19 89 ASN A C 1
ATOM 703 O O . ASN A 1 89 ? 2.312 -11.143 7.864 1.00 95.19 89 ASN A O 1
ATOM 707 N N . LEU A 1 90 ? 4.451 -11.778 7.957 1.00 92.81 90 LEU A N 1
ATOM 708 C CA . LEU A 1 90 ? 4.542 -12.112 6.529 1.00 92.81 90 LEU A CA 1
ATOM 709 C C . LEU A 1 90 ? 3.438 -13.071 6.046 1.00 92.81 90 LEU A C 1
ATOM 711 O O . LEU A 1 90 ? 2.810 -12.820 5.020 1.00 92.81 90 LEU A O 1
ATOM 715 N N . SER A 1 91 ? 3.172 -14.148 6.788 1.00 92.94 91 SER A N 1
ATOM 716 C CA . SER A 1 91 ? 2.139 -15.124 6.417 1.00 92.94 91 SER A CA 1
ATOM 717 C C . SER A 1 91 ? 0.738 -14.512 6.471 1.00 92.94 91 SER A C 1
ATOM 719 O O . SER A 1 91 ? -0.097 -14.770 5.605 1.00 92.94 91 SER A O 1
ATOM 721 N N . GLU A 1 92 ? 0.481 -13.652 7.455 1.00 94.31 92 GLU A N 1
ATOM 722 C CA . GLU A 1 92 ? -0.781 -12.922 7.558 1.00 94.31 92 GLU A CA 1
ATOM 723 C C . GLU A 1 92 ? -0.928 -11.888 6.436 1.00 94.31 92 GLU A C 1
ATOM 725 O O . GLU A 1 92 ? -2.010 -11.778 5.863 1.00 94.31 92 GLU A O 1
ATOM 730 N N . LYS A 1 93 ? 0.147 -11.179 6.063 1.00 94.50 93 LYS A N 1
ATOM 731 C CA . LYS A 1 93 ? 0.145 -10.227 4.940 1.00 94.50 93 LYS A CA 1
ATOM 732 C C . LYS A 1 93 ? -0.276 -10.898 3.638 1.00 94.50 93 LYS A C 1
ATOM 734 O O . LYS A 1 93 ? -1.112 -10.343 2.943 1.00 94.50 93 LYS A O 1
ATOM 739 N N . LEU A 1 94 ? 0.184 -12.117 3.354 1.00 93.19 94 LEU A N 1
ATOM 740 C CA . LEU A 1 94 ? -0.258 -12.870 2.169 1.00 93.19 94 LEU A CA 1
ATOM 741 C C . LEU A 1 94 ? -1.770 -13.151 2.151 1.00 93.19 94 LEU A C 1
ATOM 743 O O . LEU A 1 94 ? -2.347 -13.324 1.084 1.00 93.19 94 LEU A O 1
ATOM 747 N N . ARG A 1 95 ? -2.422 -13.202 3.319 1.00 92.75 95 ARG A N 1
ATOM 748 C CA . ARG A 1 95 ? -3.879 -13.378 3.431 1.00 92.75 95 ARG A CA 1
ATOM 749 C C . ARG A 1 95 ? -4.648 -12.058 3.409 1.00 92.75 95 ARG A C 1
ATOM 751 O O . ARG A 1 95 ? -5.818 -12.058 3.042 1.00 92.75 95 ARG A O 1
ATOM 758 N N . PHE A 1 96 ? -4.030 -10.977 3.879 1.00 95.06 96 PHE A N 1
ATOM 759 C CA . PHE A 1 96 ? -4.615 -9.634 3.904 1.00 95.06 96 PHE A CA 1
ATOM 760 C C . PHE A 1 96 ? -4.450 -8.885 2.581 1.00 95.06 96 PHE A C 1
ATOM 762 O O . PHE A 1 96 ? -5.257 -8.001 2.302 1.00 95.06 96 PHE A O 1
ATOM 769 N N . ALA A 1 97 ? -3.411 -9.206 1.809 1.00 95.31 97 ALA A N 1
ATOM 770 C CA . ALA A 1 97 ? -3.131 -8.575 0.532 1.00 95.31 97 ALA A CA 1
ATOM 771 C C . ALA A 1 97 ? -4.302 -8.786 -0.431 1.00 95.31 97 ALA A C 1
ATOM 773 O O . ALA A 1 97 ? -4.872 -9.873 -0.544 1.00 95.31 97 ALA A O 1
ATOM 774 N N . ARG A 1 98 ? -4.661 -7.703 -1.103 1.00 96.62 98 ARG A N 1
ATOM 775 C CA . ARG A 1 98 ? -5.730 -7.598 -2.092 1.00 96.62 98 ARG A CA 1
ATOM 776 C C . ARG A 1 98 ? -5.167 -7.470 -3.504 1.00 96.62 98 ARG A C 1
ATOM 778 O O . ARG A 1 98 ? -5.912 -7.660 -4.460 1.00 96.62 98 ARG A O 1
ATOM 785 N N . ILE A 1 99 ? -3.880 -7.149 -3.638 1.00 96.38 99 ILE A N 1
ATOM 786 C CA . ILE A 1 99 ? -3.140 -7.284 -4.896 1.00 96.38 99 ILE A CA 1
ATOM 787 C C . ILE A 1 99 ? -2.607 -8.705 -5.082 1.00 96.38 99 ILE A C 1
ATOM 789 O O . ILE A 1 99 ? -2.458 -9.476 -4.133 1.00 96.38 99 ILE A O 1
ATOM 793 N N . ASP A 1 100 ? -2.315 -9.047 -6.331 1.00 90.38 100 ASP A N 1
ATOM 794 C CA . ASP A 1 100 ? -1.741 -10.332 -6.691 1.00 90.38 100 ASP A CA 1
ATOM 795 C C . ASP A 1 100 ? -0.299 -10.477 -6.171 1.00 90.38 100 ASP A C 1
ATOM 797 O O . ASP A 1 100 ? 0.478 -9.522 -6.137 1.00 90.38 100 ASP A O 1
ATOM 801 N N . VAL A 1 101 ? 0.068 -11.701 -5.794 1.00 87.19 101 VAL A N 1
ATOM 802 C CA . VAL A 1 101 ? 1.441 -12.072 -5.431 1.00 87.19 101 VAL A CA 1
ATOM 803 C C . VAL A 1 101 ? 2.060 -12.801 -6.628 1.00 87.19 101 VAL A C 1
ATOM 805 O O . VAL A 1 101 ? 1.389 -13.684 -7.172 1.00 87.19 101 VAL A O 1
ATOM 808 N N . PRO A 1 102 ? 3.301 -12.473 -7.052 1.00 80.12 102 PRO A N 1
ATOM 809 C CA . PRO A 1 102 ? 3.944 -13.172 -8.164 1.00 80.12 102 PRO A CA 1
ATOM 810 C C . PRO A 1 102 ? 4.014 -14.673 -7.905 1.00 80.12 102 PRO A C 1
ATOM 812 O O . PRO A 1 102 ? 4.298 -15.094 -6.778 1.00 80.12 102 PRO A O 1
ATOM 815 N N . LYS A 1 103 ? 3.804 -15.478 -8.945 1.00 85.75 103 LYS A N 1
ATOM 816 C CA . LYS A 1 103 ? 4.027 -16.923 -8.848 1.00 85.75 103 LYS A CA 1
ATOM 817 C C . LYS A 1 103 ? 5.508 -17.241 -9.005 1.00 85.75 103 LYS A C 1
ATOM 819 O O . LYS A 1 103 ? 6.282 -16.483 -9.588 1.00 85.75 103 LYS A O 1
ATOM 824 N N . GLU A 1 104 ? 5.900 -18.405 -8.502 1.00 87.31 104 GLU A N 1
ATOM 825 C CA . GLU A 1 104 ? 7.244 -18.930 -8.724 1.00 87.31 104 GLU A CA 1
ATOM 826 C C . GLU A 1 104 ? 7.539 -19.051 -10.229 1.00 87.31 104 GLU A C 1
ATOM 828 O O . GLU A 1 104 ? 6.719 -19.556 -10.997 1.00 87.31 104 GLU A O 1
ATOM 833 N N . GLY A 1 105 ? 8.718 -18.584 -10.649 1.00 85.81 105 GLY A N 1
ATOM 834 C CA . GLY A 1 105 ? 9.175 -18.656 -12.041 1.00 85.81 105 GLY A CA 1
ATOM 835 C C . GLY A 1 105 ? 8.695 -17.528 -12.965 1.00 85.81 105 GLY A C 1
ATOM 836 O O . GLY A 1 105 ? 9.075 -17.523 -14.135 1.00 85.81 105 GLY A O 1
ATOM 837 N N . GLU A 1 106 ? 7.908 -16.5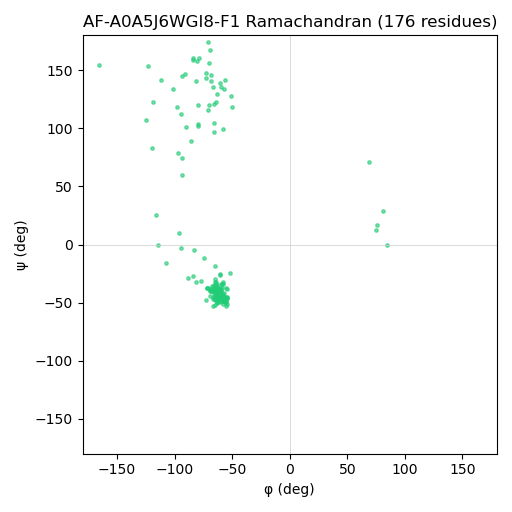64 -12.477 1.00 87.31 106 GLU A N 1
ATOM 838 C CA . GLU A 1 106 ? 7.487 -15.401 -13.268 1.00 87.31 106 GLU A CA 1
ATOM 839 C C . GLU A 1 106 ? 8.596 -14.334 -13.337 1.00 87.31 106 GLU A C 1
ATOM 841 O O . GLU A 1 106 ? 8.810 -13.572 -12.395 1.00 87.31 106 GLU A O 1
ATOM 846 N N . TRP A 1 107 ? 9.279 -14.258 -14.485 1.00 90.75 107 TRP A N 1
ATOM 847 C CA . TRP A 1 107 ? 10.351 -13.290 -14.764 1.00 90.75 107 TRP A CA 1
ATOM 848 C C . TRP A 1 107 ? 9.985 -12.406 -15.969 1.00 90.75 107 TRP A C 1
ATOM 850 O O . TRP A 1 107 ? 10.354 -12.726 -17.100 1.00 90.75 107 TRP A O 1
ATOM 860 N N . PRO A 1 108 ? 9.202 -11.331 -15.762 1.00 94.62 108 PRO A N 1
ATOM 861 C CA . PRO A 1 108 ? 8.729 -10.478 -16.850 1.00 94.62 108 PRO A CA 1
ATOM 862 C C . PRO A 1 108 ? 9.850 -9.643 -17.482 1.00 94.62 108 PRO A C 1
ATOM 864 O O . PRO A 1 108 ? 10.843 -9.325 -16.832 1.00 94.62 108 PRO A O 1
ATOM 867 N N . ASP A 1 109 ? 9.661 -9.223 -18.735 1.00 95.94 109 ASP A N 1
ATOM 868 C CA . ASP A 1 109 ? 10.506 -8.202 -19.362 1.00 95.94 109 ASP A CA 1
ATOM 869 C C . ASP A 1 109 ? 10.278 -6.810 -18.739 1.00 95.94 109 ASP A C 1
ATOM 871 O O . ASP A 1 109 ? 9.304 -6.575 -18.022 1.00 95.94 109 ASP A O 1
ATOM 875 N N . CYS A 1 110 ? 11.158 -5.854 -19.046 1.00 96.69 110 CYS A N 1
ATOM 876 C CA . CYS A 1 110 ? 11.121 -4.514 -18.463 1.00 96.69 110 CYS A CA 1
ATOM 877 C C . CYS A 1 110 ? 9.807 -3.747 -18.710 1.00 96.69 110 CYS A C 1
ATOM 879 O O . CYS A 1 110 ? 9.345 -3.030 -17.821 1.00 96.69 110 CYS A O 1
ATOM 881 N N . ASN A 1 111 ? 9.186 -3.869 -19.887 1.00 96.19 111 ASN A N 1
ATOM 882 C CA . ASN A 1 111 ? 7.924 -3.175 -20.164 1.00 96.19 111 ASN A CA 1
ATOM 883 C C . ASN A 1 111 ? 6.774 -3.818 -19.375 1.00 96.19 111 ASN A C 1
ATOM 885 O O . ASN A 1 111 ? 5.910 -3.118 -18.840 1.00 96.19 111 ASN A O 1
ATOM 889 N N . THR A 1 112 ? 6.797 -5.145 -19.247 1.00 96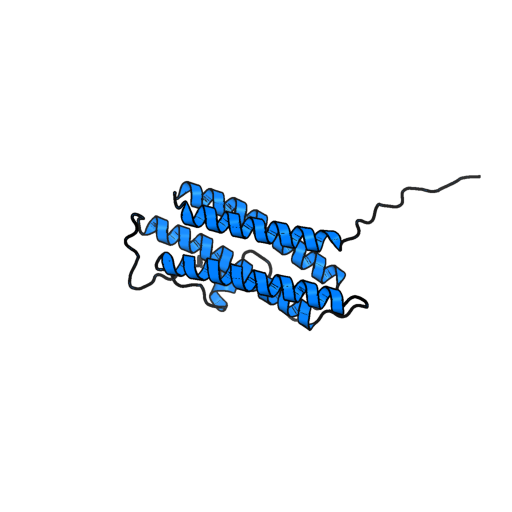.06 112 THR A N 1
ATOM 890 C CA . THR A 1 112 ? 5.857 -5.888 -18.404 1.00 96.06 112 THR A CA 1
ATOM 891 C C . THR A 1 112 ? 6.050 -5.554 -16.918 1.00 96.06 112 THR A C 1
ATOM 893 O O . THR A 1 112 ? 5.061 -5.341 -16.222 1.00 96.06 112 THR A O 1
ATOM 896 N N . MET A 1 113 ? 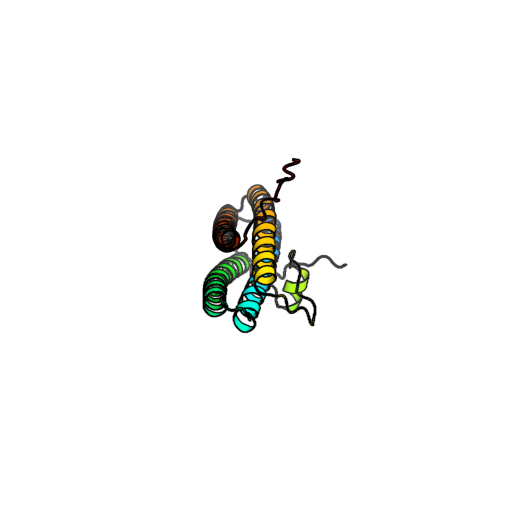7.288 -5.396 -16.428 1.00 97.31 113 MET A N 1
ATOM 897 C CA . MET A 1 113 ? 7.565 -4.930 -15.057 1.00 97.31 113 MET A CA 1
ATOM 898 C C . MET A 1 113 ? 6.906 -3.572 -14.772 1.00 97.31 113 MET A C 1
ATOM 900 O O . MET A 1 113 ? 6.197 -3.430 -13.777 1.00 97.31 113 MET A O 1
ATOM 904 N N . VAL A 1 114 ? 7.093 -2.590 -15.664 1.00 97.75 114 VAL A N 1
ATOM 905 C CA . VAL A 1 114 ? 6.482 -1.251 -15.542 1.00 97.75 114 VAL A CA 1
ATOM 906 C C . VAL A 1 114 ? 4.956 -1.338 -15.547 1.00 97.75 114 VAL A C 1
ATOM 908 O O . VAL A 1 114 ? 4.300 -0.720 -14.710 1.00 97.75 114 VAL A O 1
ATOM 911 N N . THR A 1 115 ? 4.392 -2.135 -16.457 1.00 96.81 115 THR A N 1
ATOM 912 C CA . THR A 1 115 ? 2.939 -2.327 -16.576 1.00 96.81 115 THR A CA 1
ATOM 913 C C . THR A 1 115 ? 2.353 -2.976 -15.321 1.00 96.81 115 THR A C 1
ATOM 915 O O . THR A 1 115 ? 1.316 -2.540 -14.828 1.00 96.81 115 THR A O 1
ATOM 918 N N . ASN A 1 116 ? 3.035 -3.976 -14.759 1.00 96.81 116 ASN A N 1
ATOM 919 C CA . ASN A 1 116 ? 2.612 -4.643 -13.529 1.00 96.81 116 ASN A CA 1
ATOM 920 C C . ASN A 1 116 ? 2.600 -3.675 -12.344 1.00 96.81 116 ASN A C 1
ATOM 922 O O . ASN A 1 116 ? 1.586 -3.582 -11.652 1.00 96.81 116 ASN A O 1
ATOM 926 N N . LEU A 1 117 ? 3.691 -2.924 -12.140 1.00 97.88 117 LEU A N 1
ATOM 927 C CA . LEU A 1 117 ? 3.752 -1.929 -11.069 1.00 97.88 117 LEU A CA 1
ATOM 928 C C . LEU A 1 117 ? 2.638 -0.894 -11.233 1.00 97.88 117 LEU A C 1
ATOM 930 O O . LEU A 1 117 ? 1.911 -0.639 -10.275 1.00 97.88 117 LEU A O 1
ATOM 934 N N . LEU A 1 118 ? 2.441 -0.363 -12.444 1.00 98.38 118 LEU A N 1
ATOM 935 C CA . LEU A 1 118 ? 1.377 0.600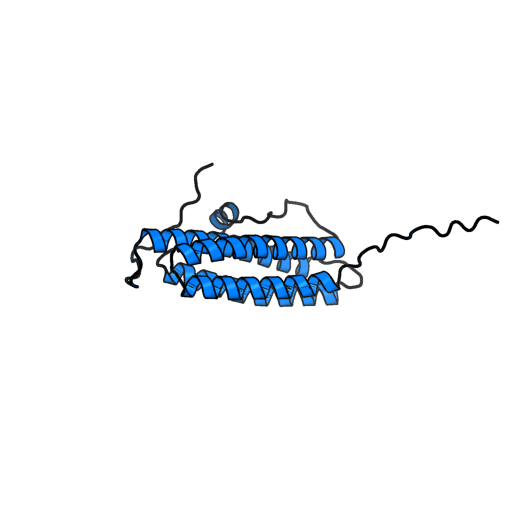 -12.719 1.00 98.38 118 LEU A CA 1
ATOM 936 C C . LEU A 1 118 ? 0.002 0.047 -12.326 1.00 98.38 118 LEU A C 1
ATOM 938 O O . LEU A 1 118 ? -0.716 0.676 -11.548 1.00 98.38 118 LEU A O 1
ATOM 942 N N . ASN A 1 119 ? -0.336 -1.147 -12.816 1.00 97.75 119 ASN A N 1
ATOM 943 C CA . ASN A 1 119 ? -1.616 -1.788 -12.532 1.00 97.75 119 ASN A CA 1
ATOM 944 C C . ASN A 1 119 ? -1.815 -2.015 -11.027 1.00 97.75 119 ASN A C 1
ATOM 946 O O . ASN A 1 119 ? -2.922 -1.837 -10.515 1.00 97.75 119 ASN A O 1
ATOM 950 N N . ASN A 1 120 ? -0.758 -2.382 -10.296 1.00 98.44 120 ASN A N 1
ATOM 951 C CA . ASN A 1 120 ? -0.844 -2.541 -8.849 1.00 98.44 120 ASN A CA 1
ATOM 952 C C . ASN A 1 120 ? -1.040 -1.209 -8.129 1.00 98.44 120 ASN A C 1
ATOM 954 O O . ASN A 1 120 ? -1.910 -1.144 -7.266 1.00 98.44 120 ASN A O 1
ATOM 958 N N . HIS A 1 121 ? -0.308 -0.149 -8.489 1.00 98.62 121 HIS A N 1
ATOM 959 C CA . HIS A 1 121 ? -0.541 1.177 -7.910 1.00 98.62 121 HIS A CA 1
ATOM 960 C C . HIS A 1 121 ? -1.988 1.628 -8.142 1.00 98.62 121 HIS A C 1
ATOM 962 O O . HIS A 1 121 ? -2.650 2.052 -7.200 1.00 98.62 121 HIS A O 1
ATOM 968 N N . GLU A 1 122 ? -2.516 1.480 -9.357 1.00 98.62 122 GLU A N 1
ATOM 969 C CA . GLU A 1 122 ? -3.892 1.875 -9.684 1.00 98.62 122 GLU A CA 1
ATOM 970 C C . GLU A 1 122 ? -4.944 1.013 -8.977 1.00 98.62 122 GLU A C 1
ATOM 972 O O . GLU A 1 122 ? -5.957 1.534 -8.508 1.00 98.62 122 GLU A O 1
ATOM 977 N N . THR A 1 123 ? -4.682 -0.283 -8.805 1.00 98.62 123 THR A N 1
ATOM 978 C CA . THR A 1 123 ? -5.533 -1.172 -7.998 1.00 98.62 123 THR A CA 1
ATOM 979 C C . THR A 1 123 ? -5.536 -0.752 -6.527 1.00 98.62 123 THR A C 1
ATOM 981 O O . THR A 1 123 ? -6.598 -0.658 -5.911 1.00 98.62 123 THR A O 1
ATOM 984 N N . ILE A 1 124 ? -4.366 -0.441 -5.961 1.00 98.75 124 ILE A N 1
ATOM 985 C CA . ILE A 1 124 ? -4.254 0.035 -4.579 1.00 98.75 124 ILE A CA 1
ATOM 986 C C . ILE A 1 124 ? -4.975 1.374 -4.408 1.00 98.75 124 ILE A C 1
ATOM 988 O O . ILE A 1 124 ? -5.717 1.521 -3.445 1.00 98.75 124 ILE A O 1
ATOM 992 N N . ILE A 1 125 ? -4.860 2.315 -5.352 1.00 98.81 125 ILE A N 1
ATOM 993 C CA . ILE A 1 125 ? -5.612 3.585 -5.318 1.00 98.81 125 ILE A CA 1
ATOM 994 C C . ILE A 1 125 ? -7.121 3.323 -5.216 1.00 98.81 125 ILE A C 1
ATOM 996 O O . ILE A 1 125 ? -7.804 3.928 -4.389 1.00 98.81 125 ILE A O 1
ATOM 1000 N N . GLN A 1 126 ? -7.655 2.388 -6.009 1.00 98.69 126 GLN A N 1
ATOM 1001 C CA . GLN A 1 126 ? -9.077 2.028 -5.949 1.00 98.69 126 GLN A CA 1
ATOM 1002 C C . GLN A 1 126 ? -9.471 1.422 -4.596 1.00 98.69 126 GLN A C 1
ATOM 1004 O O . GLN A 1 126 ? -10.569 1.685 -4.100 1.00 98.69 126 GLN A O 1
ATOM 1009 N N . HIS A 1 127 ? -8.601 0.608 -3.996 1.00 98.69 127 HIS A N 1
ATOM 1010 C CA . HIS A 1 127 ? -8.819 0.068 -2.656 1.00 98.69 127 HIS A CA 1
ATOM 1011 C C . HIS A 1 127 ? -8.782 1.160 -1.583 1.00 98.69 127 HIS A C 1
ATOM 1013 O O . HIS A 1 127 ? -9.701 1.228 -0.772 1.00 98.69 127 HIS A O 1
ATOM 1019 N N . LEU A 1 128 ? -7.788 2.049 -1.623 1.00 98.75 128 LEU A N 1
ATOM 1020 C CA . LEU A 1 128 ? -7.629 3.155 -0.677 1.00 98.75 128 LEU A CA 1
ATOM 1021 C C . LEU A 1 128 ? -8.810 4.127 -0.728 1.00 98.75 128 LEU A C 1
ATOM 1023 O O . LEU A 1 128 ? -9.262 4.583 0.317 1.00 98.75 128 LEU A O 1
ATOM 1027 N N . CYS A 1 129 ? -9.367 4.388 -1.912 1.00 98.31 129 CYS A N 1
ATOM 1028 C CA . CYS A 1 129 ? -10.567 5.212 -2.055 1.00 98.31 129 CYS A CA 1
ATOM 1029 C C . CYS A 1 129 ? -11.756 4.622 -1.268 1.00 98.31 129 CYS A C 1
ATOM 1031 O O . CYS A 1 129 ? -12.382 5.318 -0.469 1.00 98.31 129 CYS A O 1
ATOM 1033 N N . LYS A 1 130 ? -12.001 3.310 -1.404 1.00 98.44 130 LYS A N 1
ATOM 1034 C CA . LYS A 1 130 ? -13.048 2.593 -0.648 1.00 98.44 130 LYS A CA 1
ATOM 1035 C C . LYS A 1 130 ? -12.736 2.522 0.847 1.00 98.44 130 LYS A C 1
ATOM 1037 O O . LYS A 1 130 ? -13.626 2.666 1.684 1.00 98.44 130 LYS A O 1
ATOM 1042 N N . ASP A 1 131 ? -11.470 2.296 1.190 1.00 98.44 131 ASP A N 1
ATOM 1043 C CA . ASP A 1 131 ? -11.002 2.268 2.574 1.00 98.44 131 ASP A CA 1
ATOM 1044 C C . ASP A 1 131 ? -11.236 3.628 3.249 1.00 98.44 131 ASP A C 1
ATOM 1046 O O . ASP A 1 131 ? -11.714 3.678 4.382 1.00 98.44 131 ASP A O 1
ATOM 1050 N N . ARG A 1 132 ? -10.983 4.734 2.541 1.00 98.19 132 ARG A N 1
ATOM 1051 C CA . ARG A 1 132 ? -11.206 6.101 3.025 1.00 98.19 132 ARG A CA 1
ATOM 1052 C C . ARG A 1 132 ? -12.678 6.375 3.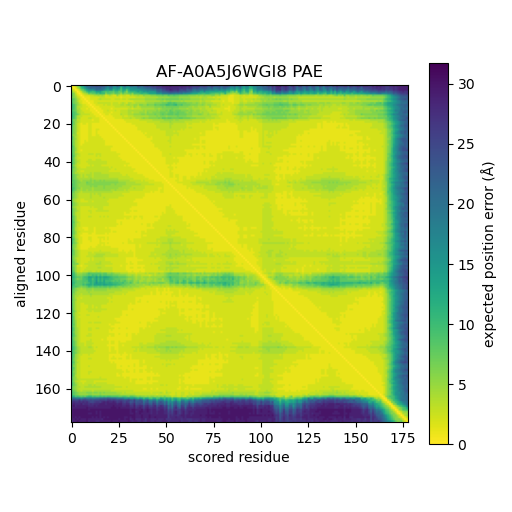318 1.00 98.19 132 ARG A C 1
ATOM 1054 O O . ARG A 1 132 ? -12.979 6.913 4.380 1.00 98.19 132 ARG A O 1
ATOM 1061 N N . GLU A 1 133 ? -13.589 5.966 2.433 1.00 98.19 133 GLU A N 1
ATOM 1062 C CA . GLU A 1 133 ? -15.039 6.064 2.674 1.00 98.19 133 GLU A CA 1
ATOM 1063 C C . GLU A 1 133 ? -15.446 5.295 3.936 1.00 98.19 133 GLU A C 1
ATOM 1065 O O . GLU A 1 133 ? -16.113 5.840 4.815 1.00 98.19 133 GLU A O 1
ATOM 1070 N N . ARG A 1 134 ? -14.954 4.062 4.093 1.00 98.12 134 ARG A N 1
ATOM 1071 C CA . ARG A 1 134 ? -15.228 3.253 5.285 1.00 98.12 134 ARG A CA 1
ATOM 1072 C C . ARG A 1 134 ? -14.695 3.896 6.568 1.00 98.12 134 ARG A C 1
ATOM 1074 O O . ARG A 1 134 ? -15.379 3.890 7.589 1.00 98.12 134 ARG A O 1
ATOM 1081 N N . ILE A 1 135 ? -13.476 4.431 6.548 1.00 98.31 135 ILE A N 1
ATOM 1082 C CA . ILE A 1 135 ? -12.881 5.097 7.715 1.00 98.31 135 ILE A CA 1
ATOM 1083 C C . ILE A 1 135 ? -13.623 6.388 8.069 1.00 98.31 135 ILE A C 1
ATOM 1085 O O . ILE A 1 135 ? -13.807 6.688 9.253 1.00 98.31 135 ILE A O 1
ATOM 1089 N N . LYS A 1 136 ? -14.089 7.125 7.059 1.00 97.69 136 LYS A N 1
ATOM 1090 C CA . LYS A 1 136 ? -14.925 8.308 7.243 1.00 97.69 136 LYS A CA 1
ATOM 1091 C C . LYS A 1 136 ? -16.231 7.964 7.962 1.00 97.69 136 LYS A C 1
ATOM 1093 O O . LYS A 1 136 ? -16.580 8.658 8.916 1.00 97.69 136 LYS A O 1
ATOM 1098 N N . ASP A 1 137 ? -16.895 6.871 7.587 1.00 97.88 137 ASP A N 1
ATOM 1099 C CA . ASP A 1 137 ? -18.113 6.394 8.262 1.00 97.88 137 ASP A CA 1
ATOM 1100 C C . ASP A 1 137 ? -17.856 5.971 9.719 1.00 97.88 137 ASP A C 1
ATOM 1102 O O . ASP A 1 137 ? -18.704 6.162 10.592 1.00 97.88 137 ASP A O 1
ATOM 1106 N N . LEU A 1 138 ? -16.661 5.446 10.010 1.00 97.31 138 LEU A N 1
ATOM 1107 C CA . LEU A 1 138 ? -16.214 5.141 11.374 1.00 97.31 138 LEU A CA 1
ATOM 1108 C C . LEU A 1 138 ? -15.829 6.392 12.186 1.00 97.31 138 LEU A C 1
ATOM 1110 O O . LEU A 1 138 ? -15.631 6.297 13.399 1.00 97.31 138 LEU A O 1
ATOM 1114 N N . GLY A 1 139 ? -15.711 7.559 11.546 1.00 96.62 139 GLY A N 1
ATOM 1115 C CA . GLY A 1 139 ? -15.394 8.833 12.191 1.00 96.62 139 GLY A CA 1
ATOM 1116 C C . GLY A 1 139 ? -13.927 9.004 12.604 1.00 96.62 139 GLY A C 1
ATOM 1117 O O . GLY A 1 139 ? -13.621 9.893 13.403 1.00 96.62 139 GLY A O 1
ATOM 1118 N N . VAL A 1 140 ? -12.999 8.192 12.082 1.00 97.25 140 VAL A N 1
ATOM 1119 C CA . VAL A 1 140 ? -11.577 8.220 12.478 1.00 97.25 140 VAL A CA 1
ATOM 1120 C C . VAL A 1 140 ? -10.765 9.129 11.548 1.00 97.25 140 VAL A C 1
ATOM 1122 O O . VAL A 1 140 ? -9.987 8.675 10.712 1.00 97.25 140 VAL A O 1
ATOM 1125 N N . LYS A 1 141 ? -10.923 10.447 11.720 1.00 96.31 141 LYS A N 1
ATOM 1126 C CA . LYS A 1 141 ? -10.336 11.476 10.834 1.00 96.31 141 LYS A CA 1
ATOM 1127 C C . LYS A 1 141 ? -8.820 11.374 10.637 1.00 96.31 141 LYS A C 1
ATOM 1129 O O . LYS A 1 141 ? -8.338 11.594 9.536 1.00 96.31 141 LYS A O 1
ATOM 1134 N N . ALA A 1 142 ? -8.066 11.036 11.684 1.00 95.94 142 ALA A N 1
ATOM 1135 C CA . ALA A 1 142 ? -6.609 10.905 11.577 1.00 95.94 142 ALA A CA 1
ATOM 1136 C C . ALA A 1 142 ? -6.196 9.766 10.626 1.00 95.94 142 ALA A C 1
ATOM 1138 O O . ALA A 1 142 ? -5.196 9.872 9.925 1.00 95.94 142 ALA A O 1
ATOM 1139 N N . VAL A 1 143 ? -6.982 8.686 10.576 1.00 98.25 143 VAL A N 1
ATOM 1140 C CA . VAL A 1 143 ? -6.727 7.568 9.660 1.00 98.25 143 VAL A CA 1
ATOM 1141 C C . VAL A 1 143 ? -7.255 7.877 8.258 1.00 98.25 143 VAL A C 1
ATOM 1143 O O . VAL A 1 143 ? -6.640 7.462 7.281 1.00 98.25 143 VAL A O 1
ATOM 1146 N N . GLU A 1 144 ? -8.341 8.645 8.141 1.00 98.44 144 GLU A N 1
ATOM 1147 C CA . GLU A 1 144 ? -8.817 9.164 6.850 1.00 98.44 144 GLU A CA 1
ATOM 1148 C C . GLU A 1 144 ? -7.730 10.007 6.159 1.00 98.44 144 GLU A C 1
ATOM 1150 O O . GLU A 1 144 ? -7.463 9.814 4.972 1.00 98.44 144 GLU A O 1
ATOM 1155 N N . ASP A 1 145 ? -7.072 10.892 6.917 1.00 98.44 145 ASP A N 1
ATOM 1156 C CA . ASP A 1 145 ? -5.979 11.746 6.438 1.00 98.44 145 ASP A CA 1
ATOM 1157 C C . ASP A 1 145 ? -4.747 10.930 6.021 1.00 98.44 145 ASP A C 1
ATOM 1159 O O . ASP A 1 145 ? -4.232 11.117 4.919 1.00 98.44 145 ASP A O 1
ATOM 1163 N N . LEU A 1 146 ? -4.346 9.940 6.832 1.00 98.69 146 LEU A N 1
ATOM 1164 C CA . LEU A 1 146 ? -3.288 8.997 6.457 1.00 98.69 146 LEU A CA 1
ATOM 1165 C C . LEU A 1 146 ? -3.607 8.298 5.128 1.00 98.69 146 LEU A C 1
ATOM 1167 O O . LEU A 1 146 ? -2.754 8.242 4.248 1.00 98.69 146 LEU A O 1
ATOM 1171 N N . ILE A 1 147 ? -4.815 7.748 4.964 1.00 98.75 147 ILE A N 1
ATOM 1172 C CA . ILE A 1 147 ? -5.185 7.035 3.731 1.00 98.75 147 ILE A CA 1
ATOM 1173 C C . ILE A 1 147 ? -5.134 7.981 2.527 1.00 98.75 147 ILE A C 1
ATOM 1175 O O . ILE A 1 147 ? -4.663 7.582 1.464 1.00 98.75 147 ILE A O 1
ATOM 1179 N N . LEU A 1 148 ? -5.561 9.235 2.690 1.00 98.56 148 LEU A N 1
ATOM 1180 C CA . LEU A 1 148 ? -5.465 10.245 1.638 1.00 98.56 148 LEU A CA 1
ATOM 1181 C C . LEU A 1 148 ? -4.008 10.581 1.280 1.00 98.56 148 LEU A C 1
ATOM 1183 O O . LEU A 1 148 ? -3.704 10.780 0.103 1.00 98.56 148 LEU A O 1
ATOM 1187 N N . GLU A 1 149 ? -3.109 10.650 2.262 1.00 98.62 149 GLU A N 1
ATOM 1188 C CA . GLU A 1 149 ? -1.671 10.818 2.021 1.00 98.62 149 GLU A CA 1
ATOM 1189 C C . GLU A 1 149 ? -1.117 9.648 1.193 1.00 98.62 149 GLU A C 1
ATOM 1191 O O . GLU A 1 149 ? -0.485 9.867 0.159 1.00 98.62 149 GLU A O 1
ATOM 1196 N N . VAL A 1 150 ? -1.422 8.412 1.601 1.00 98.75 150 VAL A N 1
ATOM 1197 C CA . VAL A 1 150 ? -0.996 7.185 0.909 1.00 98.75 150 VAL A CA 1
ATOM 1198 C C . VAL A 1 150 ? -1.535 7.158 -0.527 1.00 98.75 150 VAL A C 1
ATOM 1200 O O . VAL A 1 150 ? -0.782 6.910 -1.467 1.00 98.75 150 VAL A O 1
ATOM 1203 N N . GLU A 1 151 ? -2.816 7.484 -0.726 1.00 98.50 151 GLU A N 1
ATOM 1204 C CA . GLU A 1 151 ? -3.462 7.559 -2.045 1.00 98.50 151 GLU A CA 1
ATOM 1205 C C . GLU A 1 151 ? -2.687 8.492 -2.991 1.00 98.50 151 GLU A C 1
ATOM 1207 O O . GLU A 1 151 ? -2.373 8.113 -4.123 1.00 98.50 151 GLU A O 1
ATOM 1212 N N . ARG A 1 152 ? -2.294 9.679 -2.509 1.00 98.75 152 ARG A N 1
ATOM 1213 C CA . ARG A 1 152 ? -1.508 10.648 -3.290 1.00 98.75 152 ARG A CA 1
ATOM 1214 C C . ARG A 1 152 ? -0.130 10.109 -3.672 1.00 98.75 152 ARG A C 1
ATOM 1216 O O . ARG A 1 152 ? 0.294 10.332 -4.806 1.00 98.75 152 ARG A O 1
ATOM 1223 N N . CYS A 1 153 ? 0.544 9.384 -2.777 1.00 98.75 153 CYS A N 1
ATOM 1224 C CA . CYS A 1 153 ? 1.815 8.724 -3.090 1.00 98.75 153 CYS A CA 1
ATOM 1225 C C . CYS A 1 153 ? 1.656 7.719 -4.242 1.00 98.75 153 CYS A C 1
ATOM 1227 O O . CYS A 1 153 ? 2.383 7.803 -5.231 1.00 98.75 153 CYS A O 1
ATOM 1229 N N . HIS A 1 154 ? 0.652 6.833 -4.194 1.00 98.81 154 HIS A N 1
ATOM 1230 C CA . HIS A 1 154 ? 0.424 5.896 -5.303 1.00 98.81 154 HIS A CA 1
ATOM 1231 C C . HIS A 1 154 ? 0.051 6.600 -6.608 1.00 98.81 154 HIS A C 1
ATOM 1233 O O . HIS A 1 154 ? 0.488 6.158 -7.670 1.00 98.81 154 HIS A O 1
ATOM 1239 N N . MET A 1 155 ? -0.725 7.689 -6.562 1.00 98.69 155 MET A N 1
ATOM 1240 C CA . MET A 1 155 ? -1.064 8.463 -7.764 1.00 98.69 155 MET A CA 1
ATOM 1241 C C . MET A 1 155 ? 0.180 9.046 -8.442 1.00 98.69 155 MET A C 1
ATOM 1243 O O . MET A 1 155 ? 0.263 9.031 -9.674 1.00 98.69 155 MET A O 1
ATOM 1247 N N . GLN A 1 156 ? 1.136 9.526 -7.643 1.00 98.62 156 GLN A N 1
ATOM 1248 C CA . GLN A 1 156 ? 2.414 10.052 -8.111 1.00 98.62 156 GLN A CA 1
ATOM 1249 C C . GLN A 1 156 ? 3.259 8.954 -8.775 1.00 98.62 156 GLN A C 1
ATOM 1251 O O . GLN A 1 156 ? 3.646 9.100 -9.935 1.00 98.62 156 GLN A O 1
ATOM 1256 N N . TRP A 1 157 ? 3.470 7.822 -8.097 1.00 98.62 157 TRP A N 1
ATOM 1257 C CA . TRP A 1 157 ? 4.244 6.699 -8.644 1.00 98.62 157 TRP A CA 1
ATOM 1258 C C . TRP A 1 157 ? 3.611 6.101 -9.902 1.00 98.62 157 TRP A C 1
ATOM 1260 O O . TRP A 1 157 ? 4.306 5.800 -10.874 1.00 98.62 157 TRP A O 1
ATOM 1270 N N . ALA A 1 158 ? 2.281 5.981 -9.924 1.00 98.56 158 ALA A N 1
ATOM 1271 C CA . ALA A 1 158 ? 1.543 5.543 -11.103 1.00 98.56 158 ALA A CA 1
ATOM 1272 C C . ALA A 1 158 ? 1.728 6.514 -12.278 1.00 98.56 158 ALA A C 1
ATOM 1274 O O . ALA A 1 158 ? 1.901 6.084 -13.417 1.00 98.56 158 ALA A O 1
ATOM 1275 N N . TRP A 1 159 ? 1.709 7.826 -12.027 1.00 97.88 159 TRP A N 1
ATOM 1276 C CA . TRP A 1 159 ? 1.963 8.818 -13.070 1.00 97.88 159 TRP A CA 1
ATOM 1277 C C . TRP A 1 159 ? 3.363 8.686 -13.663 1.00 97.88 159 TRP A C 1
ATOM 1279 O O . TRP A 1 159 ? 3.480 8.631 -14.886 1.00 97.88 159 TRP A O 1
ATOM 1289 N N . GLU A 1 160 ? 4.391 8.562 -12.826 1.00 97.25 160 GLU A N 1
ATOM 1290 C CA . GLU A 1 160 ? 5.770 8.364 -13.281 1.00 97.25 160 GLU A CA 1
ATOM 1291 C C . GLU A 1 160 ? 5.889 7.125 -14.175 1.00 97.25 160 GLU A C 1
ATOM 1293 O O . GLU A 1 160 ? 6.398 7.214 -15.292 1.00 97.25 160 GLU A O 1
ATOM 1298 N N . LEU A 1 161 ? 5.323 5.991 -13.749 1.00 98.00 161 LEU A N 1
ATOM 1299 C CA . 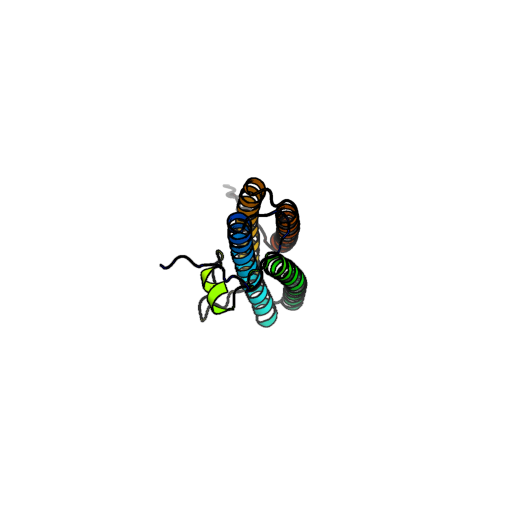LEU A 1 161 ? 5.310 4.754 -14.536 1.00 98.00 161 LEU A CA 1
ATOM 1300 C C . LEU A 1 161 ? 4.561 4.915 -15.869 1.00 98.00 161 LEU A C 1
ATOM 1302 O O . LEU A 1 161 ? 5.049 4.446 -16.900 1.00 98.00 161 LEU A O 1
ATOM 1306 N N . ARG A 1 162 ? 3.423 5.629 -15.888 1.00 96.81 162 ARG A N 1
ATOM 1307 C CA . ARG A 1 162 ? 2.664 5.914 -17.121 1.00 96.81 162 ARG A CA 1
ATOM 1308 C C . ARG A 1 162 ? 3.500 6.646 -18.169 1.00 96.81 162 ARG A C 1
ATOM 1310 O O . ARG A 1 162 ? 3.305 6.397 -19.356 1.00 96.81 162 ARG A O 1
ATOM 1317 N N . THR A 1 163 ? 4.449 7.495 -17.767 1.00 95.06 163 THR A N 1
ATOM 1318 C CA . THR A 1 163 ? 5.314 8.222 -18.720 1.00 95.06 163 THR A CA 1
ATOM 1319 C C . THR A 1 163 ? 6.235 7.307 -19.533 1.00 95.06 163 THR A C 1
ATOM 1321 O O . THR A 1 163 ? 6.711 7.697 -20.599 1.00 95.06 163 THR A O 1
ATOM 1324 N N . HIS A 1 164 ? 6.452 6.074 -19.070 1.00 93.69 164 HIS A N 1
ATOM 1325 C CA . HIS A 1 164 ? 7.292 5.082 -19.736 1.00 93.69 164 HIS A CA 1
ATOM 1326 C C . HIS A 1 164 ? 6.511 4.123 -20.646 1.00 93.69 164 HIS A C 1
ATOM 1328 O O . HIS A 1 164 ? 7.127 3.297 -21.324 1.00 93.69 164 HIS A O 1
ATOM 1334 N N . ILE A 1 165 ? 5.179 4.229 -20.694 1.00 92.12 165 ILE A N 1
ATOM 1335 C CA . ILE A 1 165 ? 4.323 3.379 -21.525 1.00 92.12 165 ILE A CA 1
ATOM 1336 C C . ILE A 1 165 ? 3.973 4.121 -22.814 1.00 92.12 165 ILE A C 1
ATOM 1338 O O . ILE A 1 165 ? 3.309 5.156 -22.803 1.00 92.12 165 ILE A O 1
ATOM 1342 N N . GLN A 1 166 ? 4.388 3.566 -23.953 1.00 76.06 166 GLN A N 1
ATOM 1343 C CA . GLN A 1 166 ? 3.933 4.042 -25.256 1.00 76.06 166 GLN A CA 1
ATOM 1344 C C . GLN A 1 166 ? 2.547 3.466 -25.544 1.00 76.06 166 GLN A C 1
ATOM 1346 O O . GLN A 1 166 ? 2.371 2.250 -25.625 1.00 76.06 166 GLN A O 1
ATOM 1351 N N . THR A 1 167 ? 1.555 4.332 -25.736 1.00 62.34 167 THR A N 1
ATOM 1352 C CA . THR A 1 167 ? 0.295 3.919 -26.352 1.00 62.34 167 THR A CA 1
ATOM 1353 C C . THR A 1 167 ? 0.570 3.639 -27.823 1.00 62.34 167 THR A C 1
ATOM 1355 O O . THR A 1 167 ? 1.018 4.520 -28.554 1.00 62.34 167 THR A O 1
ATOM 1358 N N . GLN A 1 168 ? 0.321 2.409 -28.278 1.00 48.72 168 GLN A N 1
ATOM 1359 C CA . GLN A 1 168 ? 0.258 2.152 -29.712 1.00 48.72 168 GLN A CA 1
ATOM 1360 C C . GLN A 1 168 ? -0.955 2.909 -30.256 1.00 48.72 168 GLN A C 1
ATOM 1362 O O . GLN A 1 168 ? -2.090 2.443 -30.161 1.00 48.72 168 GLN A O 1
ATOM 1367 N N . THR A 1 169 ? -0.737 4.104 -30.797 1.00 47.28 169 THR A N 1
ATOM 1368 C CA . THR A 1 169 ? -1.721 4.739 -31.665 1.00 47.28 169 THR A CA 1
ATOM 1369 C C . THR A 1 169 ? -1.818 3.864 -32.908 1.00 47.28 169 THR A C 1
ATOM 1371 O O . THR A 1 169 ? -0.899 3.793 -33.721 1.00 47.28 169 THR A O 1
ATOM 1374 N N . GLY A 1 170 ? -2.909 3.101 -33.001 1.00 46.59 170 GLY A N 1
ATOM 1375 C CA . GLY A 1 170 ? -3.163 2.193 -34.110 1.00 46.59 170 GLY A CA 1
ATOM 1376 C C . GLY A 1 170 ? -2.981 2.910 -35.444 1.00 46.59 170 GLY A C 1
ATOM 1377 O O . GLY A 1 170 ? -3.697 3.866 -35.749 1.00 46.59 170 GLY A O 1
ATOM 1378 N N . GLY A 1 171 ? -2.018 2.433 -36.235 1.00 47.34 171 GLY A N 1
ATOM 1379 C CA . GLY A 1 171 ? -1.850 2.824 -37.625 1.00 47.34 171 GLY A CA 1
ATOM 1380 C C . GLY A 1 171 ? -3.125 2.503 -38.394 1.00 47.34 171 GLY A C 1
ATOM 1381 O O . GLY A 1 171 ? -3.364 1.364 -38.790 1.00 47.34 171 GLY A O 1
ATOM 1382 N N . THR A 1 172 ? -3.961 3.513 -38.600 1.00 48.34 172 THR A N 1
ATOM 1383 C CA . THR A 1 172 ? -5.111 3.434 -39.492 1.00 48.34 172 THR A CA 1
ATOM 1384 C C . THR A 1 172 ? -4.675 3.873 -40.888 1.00 48.34 172 THR A C 1
ATOM 1386 O O . THR A 1 172 ? -4.533 5.050 -41.186 1.00 48.34 172 THR A O 1
ATOM 1389 N N . GLY A 1 173 ? -4.443 2.875 -41.745 1.00 50.50 173 GLY A N 1
ATOM 1390 C CA . GLY A 1 173 ? -4.916 2.882 -43.131 1.00 50.50 173 GLY A CA 1
ATOM 1391 C C . GLY A 1 173 ? -4.293 3.871 -44.118 1.00 50.50 173 GLY A C 1
ATOM 1392 O O . GLY A 1 173 ? -4.990 4.726 -44.647 1.00 50.50 173 GLY A O 1
ATOM 1393 N N . GLY A 1 174 ? -3.038 3.647 -44.508 1.00 41.16 174 GLY A N 1
ATOM 1394 C CA . GLY A 1 174 ? -2.488 4.154 -45.769 1.00 41.16 174 GLY A CA 1
ATOM 1395 C C . GLY A 1 174 ? -2.614 3.134 -46.906 1.00 41.16 174 GLY A C 1
ATOM 1396 O O . GLY A 1 174 ? -1.599 2.703 -47.441 1.00 41.16 174 GLY A O 1
ATOM 1397 N N . LYS A 1 175 ? -3.832 2.704 -47.272 1.00 46.84 175 LYS A N 1
ATOM 1398 C CA . LYS A 1 175 ? -4.059 2.105 -48.601 1.00 46.84 175 LYS A CA 1
ATOM 1399 C C . LYS A 1 175 ? -4.317 3.248 -49.580 1.00 46.84 175 LYS A C 1
ATOM 1401 O O . LYS A 1 175 ? -5.462 3.637 -49.776 1.00 46.84 175 LYS A O 1
ATOM 1406 N N . ALA A 1 176 ? -3.258 3.781 -50.183 1.00 44.28 176 ALA A N 1
ATOM 1407 C CA . ALA A 1 176 ? -3.395 4.542 -51.416 1.00 44.28 176 ALA A CA 1
ATOM 1408 C C . ALA A 1 176 ? -3.533 3.532 -52.562 1.00 44.28 176 ALA A C 1
ATOM 1410 O O . ALA A 1 176 ? -2.570 2.881 -52.958 1.00 44.28 176 ALA A O 1
ATOM 1411 N N . GLN A 1 177 ? -4.768 3.350 -53.025 1.00 44.06 177 GLN A N 1
ATOM 1412 C CA . GLN A 1 177 ? -5.028 2.872 -54.375 1.00 44.06 177 GLN A CA 1
ATOM 1413 C C . GLN A 1 177 ? -4.543 3.952 -55.345 1.00 44.06 177 GLN A C 1
ATOM 1415 O O . GLN A 1 177 ? -5.038 5.073 -55.264 1.00 44.06 177 GLN A O 1
ATOM 1420 N N . HIS A 1 178 ? -3.608 3.609 -56.228 1.00 50.50 178 HIS A N 1
ATOM 1421 C CA . HIS A 1 178 ? -3.643 3.914 -57.660 1.00 50.50 178 HIS A CA 1
ATOM 1422 C C . HIS A 1 178 ? -2.642 3.027 -58.395 1.00 50.50 178 HIS A C 1
ATOM 1424 O O . HIS A 1 178 ? -1.500 2.895 -57.903 1.00 50.50 178 HIS A O 1
#

Mean predicted aligned error: 5.36 Å

Organism: Acanthamoeba castellanii (NCBI:txid5755)

pLDDT: mean 92.39, std 14.08, range [40.62, 98.81]

Solvent-accessible surface area (backbone atoms only — not comparable to full-atom values): 10118 Å² total; per-residue (Å²): 131,84,81,87,74,75,49,74,46,100,62,68,59,90,78,91,61,55,70,66,53,38,51,54,53,38,44,52,47,43,29,54,44,14,35,46,50,54,49,32,54,50,36,44,50,46,35,76,64,54,71,52,103,58,25,71,62,50,28,49,52,27,49,51,51,25,56,55,41,51,54,51,40,49,54,48,42,52,52,27,44,66,51,21,28,56,66,66,51,74,75,51,22,70,71,41,30,81,62,88,76,86,60,91,90,74,80,73,54,57,68,53,48,45,50,50,53,30,54,48,29,54,51,48,38,58,48,38,55,54,47,30,54,55,32,52,76,65,64,43,61,74,58,28,51,50,40,52,53,52,37,51,53,33,53,51,55,29,50,60,44,51,75,74,58,80,77,82,75,76,87,78,78,87,78,78,86,127

Foldseek 3Di:
DDDQFFAFAPDFDPPVADPVLLRLLLLLLLLLLLLLVLLLVLLQVCLVQADDPCNVVSVVLSVVLSVVSVVLSVVSQVVSVNRRTHRDDPVSSVVSYPDDHDDPPDRDHPLVSLVNSLVSLVVSLVSLVVSLVVNVVSVPVVSNVSSVVVSVSSVVSSVVSVVVDDDPPDPPDPPDDD

InterPro domains:
  IPR008331 Ferritin/DPS domain [PF00210] (29-167)
  IPR009078 Ferritin-like superfamily [SSF47240] (14-167)
  IPR012347 Ferritin-like [G3DSA:1.20.1260.10] (3-170)